Protein AF-A0A9W9Z515-F1 (afdb_monomer_lite)

pLDDT: mean 78.28, std 14.9, range [34.06, 94.44]

Foldseek 3Di:
DPPPVVVVVVVVVVVVVVVVVVVCVLLDDLVVLLVVLVVVVVVVVVVCVVDVDPDDLVNDCPRPCNVCCQVCVLVVLCVVLVVVLVVLCVPPVVPDPVVSVVSVVLVVVLVVVLVVVVVVQVVQFLVFKAWPPDRVDSGPVVSVVVVTDIDGDRDPSRSVSVSSSVSSVSVSVNVSVQVVQVVVCVVVVHDHDDDDDDDDDPDPVVVSVVD

Radius of gyration: 23.69 Å; chains: 1; bounding box: 42×63×68 Å

Sequence (211 aa):
MASDQDVVKKSKTSLRLHLEAIYDWVLMPPLYKAAVYWLVVLAGSFIHDFVPLPQSYLSNKRNVFNVYFVKIGWGWTLGLLIPFISLTSSVYTSLNPTAILRHFSRLAAATFGWYFWVNLFNYIEELTGKCEGEETLTSKKSCHLQGYHWDGFDISGHIFLLTYSALVISEEIGQRIFLTAFCRNWEEGKPLPPGEEFIGMEEETFLITKR

Organism: NCBI:txid174260

Secondary structure (DSSP, 8-state):
---HHHHHHHHHHHHHHHHHHHHHHHHS-HHHHHHHHHHHHHHHHHHHHHSPPP--GGG-TT-HIIIIIITTHHHHHHHHHHHHHHHHHHHHSTT-HHHHHHHHHHHHHHHHHHHHHHHHHHHHHHHH-EEET-TT--SHHHHHHTT-EEE-----HHHHHHHHHHHHHHHHHHHHHHHHHHHHHHHTTPPPPS----SS--THHHHHTT-

InterPro domains:
  IPR019388 Fat storage-inducing transmembrane protein [PF10261] (55-177)
  IPR019388 Fat storage-inducing transmembrane protein [PTHR23129] (26-173)

Structure (mmCIF, N/CA/C/O backbone):
data_AF-A0A9W9Z515-F1
#
_entry.id   AF-A0A9W9Z515-F1
#
loop_
_atom_site.group_PDB
_atom_site.id
_atom_site.type_symbol
_atom_site.label_atom_id
_atom_site.label_alt_id
_atom_site.label_comp_id
_atom_site.label_asym_id
_atom_site.label_entity_id
_atom_site.label_seq_id
_atom_site.pdbx_PDB_ins_code
_atom_site.Cartn_x
_atom_site.Cartn_y
_atom_site.Cartn_z
_atom_site.occupancy
_atom_site.B_iso_or_equiv
_atom_site.auth_seq_id
_atom_site.auth_comp_id
_atom_site.auth_asym_id
_atom_site.auth_atom_id
_atom_site.pdbx_PDB_model_num
ATOM 1 N N . MET A 1 1 ? 8.665 -47.681 -18.694 1.00 53.69 1 MET A N 1
ATOM 2 C CA . MET A 1 1 ? 9.609 -46.656 -18.205 1.00 53.69 1 MET A CA 1
ATOM 3 C C . MET A 1 1 ? 9.415 -45.431 -19.079 1.00 53.69 1 MET A C 1
ATOM 5 O O . MET A 1 1 ? 9.743 -45.508 -20.254 1.00 53.69 1 MET A O 1
ATOM 9 N N . ALA A 1 2 ? 8.771 -44.375 -18.572 1.00 57.69 2 ALA A N 1
ATOM 10 C CA . ALA A 1 2 ? 8.726 -43.105 -19.297 1.00 57.69 2 ALA A CA 1
ATOM 11 C C . ALA A 1 2 ? 10.173 -42.621 -19.452 1.00 57.69 2 ALA A C 1
ATOM 13 O O . ALA A 1 2 ? 10.918 -42.635 -18.471 1.00 57.69 2 ALA A O 1
ATOM 14 N N . SER A 1 3 ? 10.585 -42.314 -20.681 1.00 62.72 3 SER A N 1
ATOM 15 C CA . SER A 1 3 ? 11.961 -41.919 -20.969 1.00 62.72 3 SER A CA 1
ATOM 16 C C . SER A 1 3 ? 12.267 -40.627 -20.215 1.00 62.72 3 SER A C 1
ATOM 18 O O . SER A 1 3 ? 11.463 -39.699 -20.222 1.00 62.72 3 SER A O 1
ATOM 20 N N . ASP A 1 4 ? 13.424 -40.561 -19.562 1.00 74.88 4 ASP A N 1
ATOM 21 C CA . ASP A 1 4 ? 13.891 -39.414 -18.768 1.00 74.88 4 ASP A CA 1
ATOM 22 C C . ASP A 1 4 ? 13.798 -38.077 -19.549 1.00 74.88 4 ASP A C 1
ATOM 24 O O . ASP A 1 4 ? 13.495 -37.013 -19.008 1.00 74.88 4 ASP A O 1
ATOM 28 N N . GLN A 1 5 ? 13.913 -38.152 -20.880 1.00 76.25 5 GLN A N 1
ATOM 29 C CA . GLN A 1 5 ? 13.741 -37.031 -21.809 1.00 76.25 5 GLN A CA 1
ATOM 30 C C . GLN A 1 5 ? 12.308 -36.461 -21.844 1.00 76.25 5 GLN A C 1
ATOM 32 O O . GLN A 1 5 ? 12.129 -35.245 -21.966 1.00 76.25 5 GLN A O 1
ATOM 37 N N . ASP A 1 6 ? 11.280 -37.301 -21.693 1.00 75.75 6 ASP A N 1
ATOM 38 C CA . ASP A 1 6 ? 9.872 -36.880 -21.704 1.00 75.75 6 ASP A CA 1
ATOM 39 C C . ASP A 1 6 ? 9.504 -36.125 -20.420 1.00 75.75 6 ASP A C 1
ATOM 41 O O . ASP A 1 6 ? 8.746 -35.150 -20.454 1.00 75.75 6 ASP A O 1
ATOM 45 N N . VAL A 1 7 ? 10.100 -36.518 -19.288 1.00 79.19 7 VAL A N 1
ATOM 46 C CA . VAL A 1 7 ? 9.932 -35.843 -17.992 1.00 79.19 7 VAL A CA 1
ATOM 47 C C . VAL A 1 7 ? 10.567 -34.449 -18.025 1.00 79.19 7 VAL A C 1
ATOM 49 O O . VAL A 1 7 ? 9.924 -33.468 -17.638 1.00 79.19 7 VAL A O 1
ATOM 52 N N . VAL A 1 8 ? 11.785 -34.326 -18.564 1.00 80.75 8 VAL A N 1
ATOM 53 C CA . VAL A 1 8 ? 12.486 -33.036 -18.704 1.00 80.75 8 VAL A CA 1
ATOM 54 C C . VAL A 1 8 ? 11.747 -32.093 -19.655 1.00 80.75 8 VAL A C 1
ATOM 56 O O . VAL A 1 8 ? 11.616 -30.900 -19.364 1.00 80.75 8 VAL A O 1
ATOM 59 N N . LYS A 1 9 ? 11.219 -32.603 -20.776 1.00 83.69 9 LYS A N 1
ATOM 60 C CA . LYS A 1 9 ? 10.459 -31.790 -21.736 1.00 83.69 9 LYS A CA 1
ATOM 61 C C . LYS A 1 9 ? 9.150 -31.287 -21.127 1.00 83.69 9 LYS A C 1
ATOM 63 O O . LYS A 1 9 ? 8.871 -30.094 -21.212 1.00 83.69 9 LYS A O 1
ATOM 68 N N . LYS A 1 10 ? 8.404 -32.154 -20.433 1.00 84.25 10 LYS A N 1
ATOM 69 C CA . LYS A 1 10 ? 7.171 -31.780 -19.721 1.00 84.25 10 LYS A CA 1
ATOM 70 C C . LYS A 1 10 ? 7.433 -30.752 -18.617 1.00 84.25 10 LYS A C 1
ATOM 72 O O . LYS A 1 10 ? 6.670 -29.798 -18.490 1.00 84.25 10 LYS A O 1
ATOM 77 N N . SER A 1 11 ? 8.527 -30.906 -17.868 1.00 85.81 11 SER A N 1
ATOM 78 C CA . SER A 1 11 ? 8.957 -29.942 -16.848 1.00 85.81 11 SER A CA 1
ATOM 79 C C . SER A 1 11 ? 9.306 -28.580 -17.457 1.00 85.81 11 SER A C 1
ATOM 81 O O . SER A 1 11 ? 8.793 -27.562 -17.002 1.00 85.81 11 SER A O 1
ATOM 83 N N . LYS A 1 12 ? 10.080 -28.545 -18.552 1.00 83.50 12 LYS A N 1
ATOM 84 C CA . LYS A 1 12 ? 10.398 -27.297 -19.271 1.00 83.50 12 LYS A CA 1
ATOM 85 C C . LYS A 1 12 ? 9.156 -26.600 -19.821 1.00 83.50 12 LYS A C 1
ATOM 87 O O . LYS A 1 12 ? 9.053 -25.384 -19.696 1.00 83.50 12 LYS A O 1
ATOM 92 N N . THR A 1 13 ? 8.229 -27.343 -20.425 1.00 88.00 13 THR A N 1
ATOM 93 C CA . THR A 1 13 ? 6.981 -26.771 -20.949 1.00 88.00 13 THR A CA 1
ATOM 94 C C . THR A 1 13 ? 6.098 -26.248 -19.818 1.00 88.00 13 THR A C 1
ATOM 96 O O . THR A 1 13 ? 5.613 -25.127 -19.908 1.00 88.00 13 THR A O 1
ATOM 99 N N . SER A 1 14 ? 5.958 -27.005 -18.725 1.00 86.75 14 SER A N 1
ATOM 100 C CA . SER A 1 14 ? 5.245 -26.554 -17.525 1.00 86.75 14 SER A CA 1
ATOM 101 C C . SER A 1 14 ? 5.868 -25.279 -16.954 1.00 86.75 14 SER A C 1
ATOM 103 O O . SER A 1 14 ? 5.167 -24.299 -16.732 1.00 86.75 14 SER A O 1
ATOM 105 N N . LEU A 1 15 ? 7.192 -25.242 -16.783 1.00 87.19 15 LEU A N 1
ATOM 106 C CA . LEU A 1 15 ? 7.900 -24.079 -16.249 1.00 87.19 15 LEU A CA 1
ATOM 107 C C . LEU A 1 15 ? 7.706 -22.833 -17.125 1.00 87.19 15 LEU A C 1
ATOM 109 O O . LEU A 1 15 ? 7.480 -21.753 -16.589 1.00 87.19 15 LEU A O 1
ATOM 113 N N . ARG A 1 16 ? 7.756 -22.980 -18.457 1.00 85.56 16 ARG A N 1
ATOM 114 C CA . ARG A 1 16 ? 7.496 -21.871 -19.390 1.00 85.56 16 ARG A CA 1
ATOM 115 C C . ARG A 1 16 ? 6.080 -21.326 -19.258 1.00 85.56 16 ARG A C 1
ATOM 117 O O . ARG A 1 16 ? 5.934 -20.119 -19.162 1.00 85.56 16 ARG A O 1
ATOM 124 N N . LEU A 1 17 ? 5.077 -22.198 -19.172 1.00 86.69 17 LEU A N 1
ATOM 125 C CA . LEU A 1 17 ? 3.683 -21.780 -18.992 1.00 86.69 17 LEU A CA 1
ATOM 126 C C . LEU A 1 17 ? 3.483 -20.998 -17.687 1.00 86.69 17 LEU A C 1
ATOM 128 O O . LEU A 1 17 ? 2.812 -19.972 -17.681 1.00 86.69 17 LEU A O 1
ATOM 132 N N . HIS A 1 18 ? 4.098 -21.445 -16.588 1.00 85.75 18 HIS A N 1
ATOM 133 C CA . HIS A 1 18 ? 4.031 -20.711 -15.320 1.00 85.75 18 HIS A CA 1
ATOM 134 C C . HIS A 1 18 ? 4.760 -19.365 -15.404 1.00 85.75 18 HIS A C 1
ATOM 136 O O . HIS A 1 18 ? 4.267 -18.375 -14.875 1.00 85.75 18 HIS A O 1
ATOM 142 N N . LEU A 1 19 ? 5.913 -19.311 -16.075 1.00 84.38 19 LEU A N 1
ATOM 143 C CA . LEU A 1 19 ? 6.653 -18.068 -16.298 1.00 84.38 19 LEU A CA 1
ATOM 144 C C . LEU A 1 19 ? 5.866 -17.065 -17.144 1.00 84.38 19 LEU A C 1
ATOM 146 O O . LEU A 1 19 ? 5.845 -15.892 -16.791 1.00 84.38 19 LEU A O 1
ATOM 150 N N . GLU A 1 20 ? 5.214 -17.517 -18.214 1.00 84.62 20 GLU A N 1
ATOM 151 C CA . GLU A 1 20 ? 4.356 -16.676 -19.058 1.00 84.62 20 GLU A CA 1
ATOM 152 C C . GLU A 1 20 ? 3.167 -16.143 -18.257 1.00 84.62 20 GLU A C 1
ATOM 154 O O . GLU A 1 20 ? 2.953 -14.938 -18.220 1.00 84.62 20 GLU A O 1
ATOM 159 N N . ALA A 1 21 ? 2.488 -16.998 -17.487 1.00 84.44 21 ALA A N 1
ATOM 160 C CA . ALA A 1 21 ? 1.396 -16.563 -16.617 1.00 84.44 21 ALA A CA 1
ATOM 161 C C . ALA A 1 21 ? 1.847 -15.540 -15.557 1.00 84.44 21 ALA A C 1
ATOM 163 O O . ALA A 1 21 ? 1.139 -14.573 -15.280 1.00 84.44 21 ALA A O 1
ATOM 164 N N . ILE A 1 22 ? 3.032 -15.731 -14.963 1.00 82.00 22 ILE A N 1
ATOM 165 C CA . ILE A 1 22 ? 3.614 -14.771 -14.015 1.00 82.00 22 ILE A CA 1
ATOM 166 C C . ILE A 1 22 ? 3.952 -13.463 -14.725 1.00 82.00 22 ILE A C 1
ATOM 168 O O . ILE A 1 22 ? 3.695 -12.396 -14.176 1.00 82.00 22 ILE A O 1
ATOM 172 N N . TYR A 1 23 ? 4.527 -13.529 -15.922 1.00 79.81 23 TYR A N 1
ATOM 173 C CA . TYR A 1 23 ? 4.889 -12.351 -16.698 1.00 79.81 23 TYR A CA 1
ATOM 174 C C . TYR A 1 23 ? 3.651 -11.530 -17.073 1.00 79.81 23 TYR A C 1
ATOM 176 O O . TYR A 1 23 ? 3.615 -10.329 -16.805 1.00 79.81 23 TYR A O 1
ATOM 184 N N . ASP A 1 24 ? 2.613 -12.190 -17.584 1.00 82.38 24 ASP A N 1
ATOM 185 C CA . ASP A 1 24 ? 1.338 -11.568 -17.939 1.00 82.38 24 ASP A CA 1
ATOM 186 C C . ASP A 1 24 ? 0.664 -10.952 -16.709 1.00 82.38 24 ASP A C 1
ATOM 188 O O . ASP A 1 24 ? 0.194 -9.814 -16.750 1.00 82.38 24 ASP A O 1
ATOM 192 N N . TRP A 1 25 ? 0.686 -11.658 -15.573 1.00 82.81 25 TRP A N 1
ATOM 193 C CA . TRP A 1 25 ? 0.200 -11.122 -14.304 1.00 82.81 25 TRP A CA 1
ATOM 194 C C . TRP A 1 25 ? 1.001 -9.899 -13.853 1.00 82.81 25 TRP A C 1
ATOM 196 O O . TRP A 1 25 ? 0.429 -8.904 -13.413 1.00 82.81 25 TRP A O 1
ATOM 206 N N . VAL A 1 26 ? 2.331 -9.935 -13.946 1.00 79.62 26 VAL A N 1
ATOM 207 C CA . VAL A 1 26 ? 3.193 -8.814 -13.554 1.00 79.62 26 VAL A CA 1
ATOM 208 C C . VAL A 1 26 ? 2.924 -7.592 -14.429 1.00 79.62 26 VAL A C 1
ATOM 210 O O . VAL A 1 26 ? 2.821 -6.495 -13.876 1.00 79.62 26 VAL A O 1
ATOM 213 N N . LEU A 1 27 ? 2.740 -7.774 -15.738 1.00 76.19 27 LEU A N 1
ATOM 214 C CA . LEU A 1 27 ? 2.498 -6.695 -16.700 1.00 76.19 27 LEU A CA 1
ATOM 215 C C . LEU A 1 27 ? 1.076 -6.112 -16.632 1.00 76.19 27 LEU A C 1
ATOM 217 O O . LEU A 1 27 ? 0.830 -5.014 -17.121 1.00 76.19 27 LEU A O 1
ATOM 221 N N . MET A 1 28 ? 0.143 -6.827 -16.010 1.00 81.38 28 MET A N 1
ATOM 222 C CA . MET A 1 28 ? -1.254 -6.423 -15.922 1.00 81.38 28 MET A CA 1
ATOM 223 C C . MET A 1 28 ? -1.441 -5.054 -15.230 1.00 81.38 28 MET A C 1
ATOM 225 O O . MET A 1 28 ? -0.766 -4.782 -14.225 1.00 81.38 28 MET A O 1
ATOM 229 N N . PRO A 1 29 ? -2.394 -4.216 -15.693 1.00 80.12 29 PRO A N 1
ATOM 230 C CA . PRO A 1 29 ? -2.640 -2.901 -15.111 1.00 80.12 29 PRO A CA 1
ATOM 231 C C . PRO A 1 29 ? -2.938 -2.965 -13.601 1.00 80.12 29 PRO A C 1
ATOM 233 O O . PRO A 1 29 ? -3.701 -3.837 -13.160 1.00 80.12 29 PRO A O 1
ATOM 236 N N . PRO A 1 30 ? -2.411 -2.024 -12.789 1.00 84.00 30 PRO A N 1
ATOM 237 C CA . PRO A 1 30 ? -2.632 -2.006 -11.341 1.00 84.00 30 PRO A CA 1
ATOM 238 C C . PRO A 1 30 ? -4.111 -1.988 -10.935 1.00 84.00 30 PRO A C 1
ATOM 240 O O . PRO A 1 30 ? -4.470 -2.577 -9.917 1.00 84.00 30 PRO A O 1
ATOM 243 N N . LEU A 1 31 ? -4.980 -1.372 -11.745 1.00 85.75 31 LEU A N 1
ATOM 244 C CA . LEU A 1 31 ? -6.420 -1.306 -11.483 1.00 85.75 31 LEU A CA 1
ATOM 245 C C . LEU A 1 31 ? -7.077 -2.692 -11.479 1.00 85.75 31 LEU A C 1
ATOM 247 O O . LEU A 1 31 ? -7.873 -2.997 -10.593 1.00 85.75 31 LEU A O 1
ATOM 251 N N . TYR A 1 32 ? -6.718 -3.556 -12.432 1.00 88.56 32 TYR A N 1
ATOM 252 C CA . TYR A 1 32 ? -7.259 -4.913 -12.478 1.00 88.56 32 TYR A CA 1
ATOM 253 C C . TYR A 1 32 ? -6.760 -5.738 -11.289 1.00 88.56 32 TYR A C 1
ATOM 255 O O . TYR A 1 32 ? -7.541 -6.439 -10.648 1.00 88.56 32 TYR A O 1
ATOM 263 N N . LYS A 1 33 ? -5.479 -5.597 -10.922 1.00 88.94 33 LYS A N 1
ATOM 264 C CA . LYS A 1 33 ? -4.931 -6.238 -9.715 1.00 88.94 33 LYS A CA 1
ATOM 265 C C . LYS A 1 33 ? -5.668 -5.784 -8.461 1.00 88.94 33 LYS A C 1
ATOM 267 O O . LYS A 1 33 ? -6.014 -6.618 -7.632 1.00 88.94 33 LYS A O 1
ATOM 272 N N . ALA A 1 34 ? -5.953 -4.487 -8.343 1.00 90.12 34 ALA A N 1
ATOM 273 C CA . ALA A 1 34 ? -6.722 -3.945 -7.231 1.00 90.12 34 ALA A CA 1
ATOM 274 C C . ALA A 1 34 ? -8.133 -4.549 -7.172 1.00 90.12 34 ALA A C 1
ATOM 276 O O . ALA A 1 34 ? -8.571 -4.942 -6.093 1.00 90.12 34 ALA A O 1
ATOM 277 N N . ALA A 1 35 ? -8.809 -4.701 -8.316 1.00 91.44 35 ALA A N 1
ATOM 278 C CA . ALA A 1 35 ? -10.114 -5.357 -8.386 1.00 91.44 35 ALA A CA 1
ATOM 279 C C . ALA A 1 35 ? -10.047 -6.832 -7.954 1.00 91.44 35 ALA A C 1
ATOM 281 O O . ALA A 1 35 ? -10.870 -7.275 -7.155 1.00 91.44 35 ALA A O 1
ATOM 282 N N . 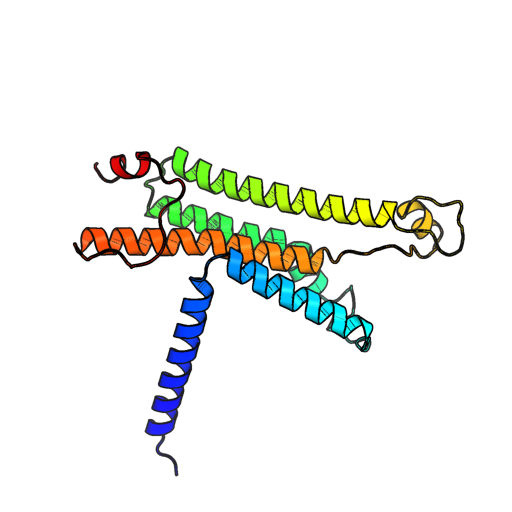VAL A 1 36 ? -9.039 -7.581 -8.415 1.00 92.38 36 VAL A N 1
ATOM 283 C CA . VAL A 1 36 ? -8.830 -8.975 -7.994 1.00 92.38 36 VAL A CA 1
ATOM 284 C C . VAL A 1 36 ? -8.561 -9.059 -6.493 1.00 92.38 36 VAL A C 1
ATOM 286 O O . VAL A 1 36 ? -9.196 -9.857 -5.808 1.00 92.38 36 VAL A O 1
ATOM 289 N N . TYR A 1 37 ? -7.669 -8.224 -5.955 1.00 92.38 37 TYR A N 1
ATOM 290 C CA . TYR A 1 37 ? -7.388 -8.198 -4.520 1.00 92.38 37 TYR A CA 1
ATOM 291 C C . TYR A 1 37 ? -8.629 -7.846 -3.704 1.00 92.38 37 TYR A C 1
ATOM 293 O O . TYR A 1 37 ? -8.896 -8.497 -2.699 1.00 92.38 37 TYR A O 1
ATOM 301 N N . TRP A 1 38 ? -9.422 -6.876 -4.154 1.00 92.56 38 TRP A N 1
ATOM 302 C CA . TRP A 1 38 ? -10.669 -6.505 -3.495 1.00 92.56 38 TRP A CA 1
ATOM 303 C C . TRP A 1 38 ? -11.674 -7.661 -3.466 1.00 92.56 38 TRP A C 1
ATOM 305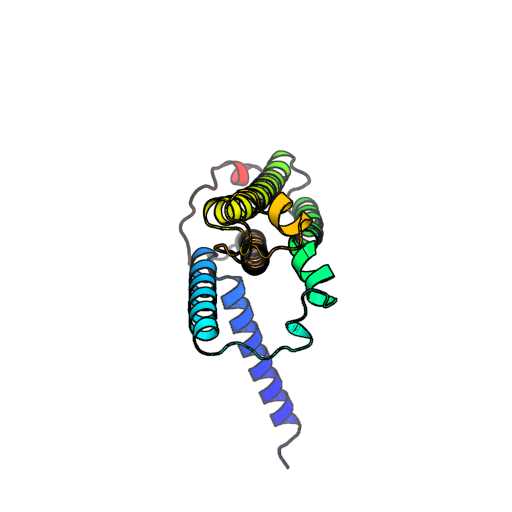 O O . TRP A 1 38 ? -12.232 -7.953 -2.410 1.00 92.56 38 TRP A O 1
ATOM 315 N N . LEU A 1 39 ? -11.847 -8.376 -4.582 1.00 93.56 39 LEU A N 1
ATOM 316 C CA . LEU A 1 39 ? -12.703 -9.564 -4.644 1.00 93.56 39 LEU A CA 1
ATOM 317 C C . LEU A 1 39 ? -12.211 -10.678 -3.715 1.00 93.56 39 LEU A C 1
ATOM 319 O O . LEU A 1 39 ? -13.017 -11.299 -3.027 1.00 93.56 39 LEU A O 1
ATOM 323 N N . VAL A 1 40 ? -10.898 -10.917 -3.667 1.00 92.62 40 VAL A N 1
ATOM 324 C CA . VAL A 1 40 ? -10.294 -11.917 -2.774 1.00 92.62 40 VAL A CA 1
ATOM 325 C C . VAL A 1 40 ? -10.516 -11.546 -1.311 1.00 92.62 40 VAL A C 1
ATOM 327 O O . VAL A 1 40 ? -10.888 -12.409 -0.519 1.00 92.62 40 VAL A O 1
ATOM 330 N N . VAL A 1 41 ? -10.321 -10.276 -0.950 1.00 90.94 41 VAL A N 1
ATOM 331 C CA . VAL A 1 41 ? -10.553 -9.793 0.416 1.00 90.94 41 VAL A CA 1
ATOM 332 C C . VAL A 1 41 ? -12.027 -9.917 0.783 1.00 90.94 41 VAL A C 1
ATOM 334 O O . VAL A 1 41 ? -12.326 -10.464 1.836 1.00 90.94 41 VAL A O 1
ATOM 337 N N . LEU A 1 42 ? -12.947 -9.506 -0.093 1.00 91.31 42 LEU A N 1
ATOM 338 C CA . LEU A 1 42 ? -14.382 -9.654 0.149 1.00 91.31 42 LEU A CA 1
ATOM 339 C C . LEU A 1 42 ? -14.805 -11.110 0.322 1.00 91.31 42 LEU A C 1
ATOM 341 O O . LEU A 1 42 ? -15.512 -11.433 1.273 1.00 91.31 42 LEU A O 1
ATOM 345 N N . ALA A 1 43 ? -14.373 -11.989 -0.582 1.00 91.88 43 ALA A N 1
ATOM 346 C CA . ALA A 1 43 ? -14.679 -13.410 -0.493 1.00 91.88 43 ALA A CA 1
ATOM 347 C C . ALA A 1 43 ? -14.092 -14.017 0.788 1.00 91.88 43 ALA A C 1
ATOM 349 O O . ALA A 1 43 ? -14.773 -14.772 1.476 1.00 91.88 43 ALA A O 1
ATOM 350 N N . GLY A 1 44 ? -12.855 -13.655 1.139 1.00 88.38 44 GLY A N 1
ATOM 351 C CA . GLY A 1 44 ? -12.198 -14.092 2.368 1.00 88.38 44 GLY A CA 1
ATOM 352 C C . GLY A 1 44 ? -12.925 -13.625 3.628 1.00 88.38 44 GLY A C 1
ATOM 353 O O . GLY A 1 44 ? -13.146 -14.434 4.527 1.00 88.38 44 GLY A O 1
ATOM 354 N N . SER A 1 45 ? -13.344 -12.358 3.676 1.00 88.00 45 SER A N 1
ATOM 355 C CA . SER A 1 45 ? -14.149 -11.804 4.770 1.00 88.00 45 SER A CA 1
ATOM 356 C C . SER A 1 45 ? -15.487 -12.524 4.898 1.00 88.00 45 SER A C 1
ATOM 358 O O . SER A 1 45 ? -15.830 -12.969 5.985 1.00 88.00 45 SER A O 1
ATOM 360 N N . PHE A 1 46 ? -16.192 -12.734 3.783 1.00 89.62 46 PHE A N 1
ATOM 361 C CA . PHE A 1 46 ? -17.457 -13.463 3.784 1.00 89.62 46 PHE A CA 1
ATOM 362 C C . PHE A 1 46 ? -17.279 -14.893 4.304 1.00 89.62 46 PHE A C 1
ATOM 364 O O . PHE A 1 46 ? -18.021 -15.326 5.173 1.00 89.62 46 PHE A O 1
ATOM 371 N N . ILE A 1 47 ? -16.265 -15.624 3.829 1.00 88.62 47 ILE A N 1
ATOM 372 C CA . ILE A 1 47 ? -15.987 -16.995 4.285 1.00 88.62 47 ILE A CA 1
ATOM 373 C C . ILE A 1 47 ? -15.648 -17.034 5.781 1.00 88.62 47 ILE A C 1
ATOM 375 O O . ILE A 1 47 ? -16.100 -17.946 6.475 1.00 88.62 47 ILE A O 1
ATOM 379 N N . HIS A 1 48 ? -14.876 -16.064 6.279 1.00 83.56 48 HIS A N 1
ATOM 380 C CA . HIS A 1 48 ? -14.501 -15.981 7.691 1.00 83.56 48 HIS A CA 1
ATOM 381 C C . HIS A 1 48 ? -15.723 -15.845 8.613 1.00 83.56 48 HIS A C 1
ATOM 383 O O . HIS A 1 48 ? -15.725 -16.428 9.697 1.00 83.56 48 HIS A O 1
ATOM 389 N N . ASP A 1 49 ? -16.778 -15.160 8.166 1.00 84.81 49 ASP A N 1
ATOM 390 C CA . ASP A 1 49 ? -18.021 -15.022 8.933 1.00 84.81 49 ASP A CA 1
ATOM 391 C C . ASP A 1 49 ? -18.798 -16.349 9.056 1.00 84.81 49 ASP A C 1
ATOM 393 O O . ASP A 1 49 ? -19.469 -16.577 10.062 1.00 84.81 49 ASP A O 1
ATOM 397 N N . PHE A 1 50 ? -18.685 -17.261 8.079 1.00 85.88 50 PHE A N 1
ATOM 398 C CA . PHE A 1 50 ? -19.341 -18.581 8.133 1.00 85.88 50 PHE A CA 1
ATOM 399 C C . PHE A 1 50 ? -18.482 -19.675 8.770 1.00 85.88 50 PHE A C 1
ATOM 401 O O . PHE A 1 50 ? -19.020 -20.640 9.317 1.00 85.88 50 PHE A O 1
ATOM 408 N N . VAL A 1 51 ? -17.156 -19.570 8.667 1.00 83.69 51 VAL A N 1
ATOM 409 C CA . VAL A 1 51 ? -16.217 -20.589 9.145 1.00 83.69 51 VAL A CA 1
ATOM 410 C C . VAL A 1 51 ? -15.112 -19.911 9.956 1.00 83.69 51 VAL A C 1
ATOM 412 O O . VAL A 1 51 ? -14.061 -19.575 9.399 1.00 83.69 51 VAL A O 1
ATOM 415 N N . PRO A 1 52 ? -15.306 -19.728 11.278 1.00 75.31 52 PRO A N 1
ATOM 416 C CA . PRO A 1 52 ? -14.252 -19.200 12.129 1.00 75.31 52 PRO A CA 1
ATOM 417 C C . PRO A 1 52 ? -13.070 -20.177 12.123 1.00 75.31 52 PRO A C 1
ATOM 419 O O . PRO A 1 52 ? -13.201 -21.357 12.461 1.00 75.31 52 PRO A O 1
ATOM 422 N N . LEU A 1 53 ? -11.906 -19.692 11.691 1.00 69.94 53 LEU A N 1
ATOM 423 C CA . LEU A 1 53 ? -10.701 -20.510 11.576 1.00 69.94 53 LEU A CA 1
ATOM 424 C C . LEU A 1 53 ? -10.257 -21.005 12.965 1.00 69.94 53 LEU A C 1
ATOM 426 O O . LEU A 1 53 ? -10.216 -20.219 13.916 1.00 69.94 53 LEU A O 1
ATOM 430 N N . PRO A 1 54 ? -9.878 -22.289 13.108 1.00 70.94 54 PRO A N 1
ATOM 431 C CA . PRO A 1 54 ? -9.378 -22.807 14.373 1.00 70.94 54 PRO A CA 1
ATOM 432 C C . PRO A 1 54 ? -8.074 -22.101 14.768 1.00 70.94 54 PRO A C 1
ATOM 434 O O . PRO A 1 54 ? -7.223 -21.797 13.926 1.00 70.94 54 PRO A O 1
ATOM 437 N N . GLN A 1 55 ? -7.903 -21.880 16.073 1.00 68.94 55 GLN A N 1
ATOM 438 C CA . GLN A 1 55 ? -6.703 -21.280 16.658 1.00 68.94 55 GLN A CA 1
ATOM 439 C C . GLN A 1 55 ? -5.469 -22.115 16.270 1.00 68.94 55 GLN A C 1
ATOM 441 O O . GLN A 1 55 ? -5.247 -23.210 16.781 1.00 68.94 55 GLN A O 1
ATOM 446 N N . SER A 1 56 ? -4.671 -21.603 15.333 1.00 75.62 56 SER A N 1
ATOM 447 C CA . SER A 1 56 ? -3.458 -22.246 14.817 1.00 75.62 56 SER A CA 1
ATOM 448 C C . SER A 1 56 ? -2.229 -21.360 15.040 1.00 75.62 56 SER A C 1
ATOM 450 O O . SER A 1 56 ? -2.348 -20.176 15.355 1.00 75.62 56 SER A O 1
ATOM 452 N N . TYR A 1 57 ? -1.023 -21.910 14.852 1.00 69.19 57 TYR A N 1
ATOM 453 C CA . TYR A 1 57 ? 0.240 -21.163 14.983 1.00 69.19 57 TYR A CA 1
ATOM 454 C C . TYR A 1 57 ? 0.261 -19.869 14.145 1.00 69.19 57 TYR A C 1
ATOM 456 O O . TYR A 1 57 ? 0.757 -18.840 14.601 1.00 69.19 57 TYR A O 1
ATOM 464 N N . LEU A 1 58 ? -0.341 -19.897 12.950 1.00 66.12 58 LEU A N 1
ATOM 465 C CA . LEU A 1 58 ? -0.459 -18.734 12.065 1.00 66.12 58 LEU A CA 1
ATOM 466 C C . LEU A 1 58 ? -1.521 -17.723 12.525 1.00 66.12 58 LEU A C 1
ATOM 468 O O . LEU A 1 58 ? -1.399 -16.544 12.209 1.00 66.12 58 LEU A O 1
ATOM 472 N N . SER A 1 59 ? -2.510 -18.156 13.310 1.00 65.19 59 SER A N 1
ATOM 473 C CA . SER A 1 59 ? -3.530 -17.292 13.922 1.00 65.19 59 SER A CA 1
ATOM 474 C C . SER A 1 59 ? -3.018 -16.552 15.164 1.00 65.19 59 SER A C 1
ATOM 476 O O . SER A 1 59 ? -3.674 -15.629 15.653 1.00 65.19 59 SER A O 1
ATOM 478 N N . ASN A 1 60 ? -1.863 -16.945 15.711 1.00 73.06 60 ASN A N 1
ATOM 479 C CA . ASN A 1 60 ? -1.308 -16.294 16.888 1.00 73.06 60 ASN A CA 1
ATOM 480 C C . ASN A 1 60 ? -0.733 -14.918 16.518 1.00 73.06 60 ASN A C 1
ATOM 482 O O . ASN A 1 60 ? 0.230 -14.809 15.756 1.00 73.06 60 ASN A O 1
ATOM 486 N N . LYS A 1 61 ? -1.263 -13.855 17.138 1.00 68.12 61 LYS A N 1
ATOM 487 C CA . LYS A 1 61 ? -0.814 -12.465 16.933 1.00 68.12 61 LYS A CA 1
ATOM 488 C C . LYS A 1 61 ? 0.687 -12.260 17.202 1.00 68.12 61 LYS A C 1
ATOM 490 O O . LYS A 1 61 ? 1.264 -11.303 16.683 1.00 68.12 61 LYS A O 1
ATOM 495 N N . ARG A 1 62 ? 1.327 -13.139 17.987 1.00 72.56 62 ARG A N 1
ATOM 496 C CA . ARG A 1 62 ? 2.767 -13.103 18.320 1.00 72.56 62 ARG A CA 1
ATOM 497 C C . ARG A 1 62 ? 3.650 -13.956 17.403 1.00 72.56 62 ARG A C 1
ATOM 499 O O . ARG A 1 62 ? 4.840 -14.087 17.673 1.00 72.56 62 ARG A O 1
ATOM 506 N N . ASN A 1 63 ? 3.095 -14.544 16.345 1.00 82.19 63 ASN A N 1
ATOM 507 C CA . ASN A 1 63 ? 3.872 -15.301 15.372 1.00 82.19 63 ASN A CA 1
ATOM 508 C C . ASN A 1 63 ? 4.966 -14.421 14.735 1.00 82.19 63 ASN A C 1
ATOM 510 O O . ASN A 1 63 ? 4.725 -13.259 14.400 1.00 82.19 63 ASN A O 1
ATOM 514 N N . VAL A 1 64 ? 6.157 -14.990 14.534 1.00 79.75 64 VAL A N 1
ATOM 515 C CA . VAL A 1 64 ? 7.339 -14.302 13.985 1.00 79.75 64 VAL A CA 1
ATOM 516 C C . VAL A 1 64 ? 7.020 -13.680 12.624 1.00 79.75 64 VAL A C 1
ATOM 518 O O . VAL A 1 64 ? 7.362 -12.525 12.383 1.00 79.75 64 VAL A O 1
ATOM 521 N N . PHE A 1 65 ? 6.279 -14.394 11.770 1.00 77.75 65 PHE A N 1
ATOM 522 C CA . PHE A 1 65 ? 5.843 -13.866 10.476 1.00 77.75 65 PHE A CA 1
ATOM 523 C C . PHE A 1 65 ? 4.948 -12.632 10.628 1.00 77.75 65 PHE A C 1
ATOM 525 O O . PHE A 1 65 ? 5.167 -11.626 9.960 1.00 77.75 65 PHE A O 1
ATOM 532 N N . ASN A 1 66 ? 3.990 -12.653 11.555 1.00 78.62 66 ASN A N 1
ATOM 533 C CA . ASN A 1 66 ? 3.113 -11.505 11.776 1.00 78.62 66 ASN A CA 1
ATOM 534 C C . ASN A 1 66 ? 3.899 -10.276 12.270 1.00 78.62 66 ASN A C 1
ATOM 536 O O . ASN A 1 66 ? 3.681 -9.156 11.814 1.00 78.62 66 ASN A O 1
ATOM 540 N N . VAL A 1 67 ? 4.854 -10.483 13.179 1.00 79.88 67 VAL A N 1
ATOM 541 C CA . VAL A 1 67 ? 5.629 -9.387 13.772 1.00 79.88 67 VAL A CA 1
ATOM 542 C C . VAL A 1 67 ? 6.660 -8.810 12.800 1.00 79.88 67 VAL A C 1
ATOM 544 O O . VAL A 1 67 ? 6.744 -7.594 12.683 1.00 79.88 67 VAL A O 1
ATOM 547 N N . TYR A 1 68 ? 7.437 -9.636 12.099 1.00 80.25 68 TYR A N 1
ATOM 548 C CA . TYR A 1 68 ? 8.543 -9.140 11.269 1.00 80.25 68 TYR A CA 1
ATOM 549 C C . TYR A 1 68 ? 8.163 -8.892 9.817 1.00 80.25 68 TYR A C 1
ATOM 551 O O . TYR A 1 68 ? 8.684 -7.962 9.205 1.00 80.25 68 TYR A O 1
ATOM 559 N N . PHE A 1 69 ? 7.280 -9.712 9.251 1.00 77.62 69 PHE A N 1
ATOM 560 C CA . PHE A 1 69 ? 6.904 -9.573 7.850 1.00 77.62 69 PHE A CA 1
ATOM 561 C C . PHE A 1 69 ? 5.747 -8.595 7.697 1.00 77.62 69 PHE A C 1
ATOM 563 O O . PHE A 1 69 ? 5.822 -7.663 6.906 1.00 77.62 69 PHE A O 1
ATOM 570 N N . VAL A 1 70 ? 4.695 -8.769 8.497 1.00 76.44 70 VAL A N 1
ATOM 571 C CA . VAL A 1 70 ? 3.467 -7.998 8.308 1.00 76.44 70 VAL A CA 1
ATOM 572 C C . VAL A 1 70 ? 3.569 -6.619 8.964 1.00 76.44 70 VAL A C 1
ATOM 574 O O . VAL A 1 70 ? 3.370 -5.620 8.279 1.00 76.44 70 VAL A O 1
ATOM 577 N N . LYS A 1 71 ? 3.966 -6.509 10.243 1.00 79.38 71 LYS A N 1
ATOM 578 C CA . LYS A 1 71 ? 4.071 -5.182 10.898 1.00 79.38 71 LYS A CA 1
ATOM 579 C C . LYS A 1 71 ? 5.160 -4.283 10.310 1.00 79.38 71 LYS A C 1
ATOM 581 O O . LYS A 1 71 ? 4.990 -3.070 10.291 1.00 79.38 71 LYS A O 1
ATOM 586 N N . ILE A 1 72 ? 6.264 -4.860 9.832 1.00 82.62 72 ILE A N 1
ATOM 587 C CA . ILE A 1 72 ? 7.373 -4.119 9.199 1.00 82.62 72 ILE A CA 1
ATOM 588 C C . ILE A 1 72 ? 7.250 -4.169 7.663 1.00 82.62 72 ILE A C 1
ATOM 590 O O . ILE A 1 72 ? 8.161 -3.767 6.946 1.00 82.62 72 ILE A O 1
ATOM 594 N N . GLY A 1 73 ? 6.113 -4.627 7.124 1.00 84.50 73 GLY A N 1
ATOM 595 C CA . GLY A 1 73 ? 5.916 -4.826 5.684 1.00 84.50 73 GLY A CA 1
ATOM 596 C C . GLY A 1 73 ? 6.202 -3.574 4.855 1.00 84.50 73 GLY A C 1
ATOM 597 O O . GLY A 1 73 ? 6.857 -3.648 3.813 1.00 84.50 73 GLY A O 1
ATOM 598 N N . TRP A 1 74 ? 5.814 -2.399 5.360 1.00 87.94 74 TRP A N 1
ATOM 599 C CA . TRP A 1 74 ? 6.130 -1.130 4.703 1.00 87.94 74 TRP A CA 1
ATOM 600 C C . TRP A 1 74 ? 7.636 -0.841 4.670 1.00 87.94 74 TRP A C 1
ATOM 602 O O . TRP A 1 74 ? 8.168 -0.425 3.645 1.00 87.94 74 TRP A O 1
ATOM 612 N N . GLY A 1 75 ? 8.348 -1.137 5.762 1.00 88.06 75 GLY A N 1
ATOM 613 C CA . GLY A 1 75 ? 9.803 -0.999 5.835 1.00 88.06 75 GLY A CA 1
ATOM 614 C C . GLY A 1 75 ? 10.518 -1.881 4.812 1.00 88.06 75 GLY A C 1
ATOM 615 O O . GLY A 1 75 ? 11.423 -1.407 4.130 1.00 88.06 75 GLY A O 1
ATOM 616 N N . TRP A 1 76 ? 10.065 -3.124 4.628 1.00 86.88 76 TRP A N 1
ATOM 617 C CA . TRP A 1 76 ? 10.572 -4.007 3.570 1.00 86.88 76 TRP A CA 1
ATOM 618 C C . TRP A 1 76 ? 10.268 -3.473 2.169 1.00 86.88 76 TRP A C 1
ATOM 620 O O . TRP A 1 76 ? 11.131 -3.505 1.296 1.00 86.88 76 TRP A O 1
ATOM 630 N N . THR A 1 77 ? 9.064 -2.935 1.970 1.00 88.69 77 THR A N 1
ATOM 631 C CA . THR A 1 77 ? 8.638 -2.348 0.691 1.00 88.69 77 THR A CA 1
ATOM 632 C C . THR A 1 77 ? 9.547 -1.182 0.301 1.00 88.69 77 THR A C 1
ATOM 634 O O . THR A 1 77 ? 10.105 -1.169 -0.796 1.00 88.69 77 THR A O 1
ATOM 637 N N . LEU A 1 78 ? 9.777 -0.243 1.224 1.00 88.50 78 LEU A N 1
ATOM 638 C CA . LEU A 1 78 ? 10.704 0.871 1.023 1.00 88.50 78 LEU A CA 1
ATOM 639 C C . LEU A 1 78 ? 12.147 0.385 0.841 1.00 88.50 78 LEU A C 1
ATOM 641 O O . LEU A 1 78 ? 12.837 0.839 -0.070 1.00 88.50 78 LEU A O 1
ATOM 645 N N . GLY A 1 79 ? 12.591 -0.562 1.671 1.00 88.81 79 GLY A N 1
ATOM 646 C CA . GLY A 1 79 ? 13.941 -1.120 1.631 1.00 88.81 79 GLY A CA 1
ATOM 647 C C . GLY A 1 79 ? 14.289 -1.805 0.310 1.00 88.81 79 GLY A C 1
ATOM 648 O O . GLY A 1 79 ? 15.457 -1.823 -0.060 1.00 88.81 79 GLY A O 1
ATOM 649 N N . LEU A 1 80 ? 13.299 -2.320 -0.425 1.00 88.31 80 LEU A N 1
ATOM 650 C CA . LEU A 1 80 ? 13.485 -2.895 -1.760 1.00 88.31 80 LEU A CA 1
ATOM 651 C C . LEU A 1 80 ? 13.294 -1.866 -2.881 1.00 88.31 80 LEU A C 1
ATOM 653 O O . LEU A 1 80 ? 14.066 -1.854 -3.841 1.00 88.31 80 LEU A O 1
ATOM 657 N N . LEU A 1 81 ? 12.302 -0.978 -2.768 1.00 86.06 81 LEU A N 1
ATOM 658 C CA . LEU A 1 81 ? 12.017 0.014 -3.809 1.00 86.06 81 LEU A CA 1
ATOM 659 C C . LEU A 1 81 ? 13.089 1.101 -3.898 1.00 86.06 81 LEU A C 1
ATOM 661 O O . LEU A 1 81 ? 13.493 1.455 -5.000 1.00 86.06 81 LEU A O 1
ATOM 665 N N . ILE A 1 82 ? 13.600 1.606 -2.775 1.00 86.44 82 ILE A N 1
ATOM 666 C CA . ILE A 1 82 ? 14.628 2.659 -2.766 1.00 86.44 82 ILE A CA 1
ATOM 667 C C . ILE A 1 82 ? 15.901 2.249 -3.531 1.00 86.44 82 ILE A C 1
ATOM 669 O O . ILE A 1 82 ? 16.307 3.000 -4.425 1.00 86.44 82 ILE A O 1
ATOM 673 N N . PRO A 1 83 ? 16.548 1.096 -3.257 1.00 84.62 83 PRO A N 1
ATOM 674 C CA . PRO A 1 83 ? 17.729 0.690 -4.015 1.00 84.62 83 PRO A CA 1
ATOM 675 C C . PRO A 1 83 ? 17.392 0.378 -5.474 1.00 84.62 83 PRO A C 1
ATOM 677 O O . PRO A 1 83 ? 18.179 0.714 -6.352 1.00 84.62 83 PRO A O 1
ATOM 680 N N . PHE A 1 84 ? 16.218 -0.192 -5.760 1.00 83.38 84 PHE A N 1
ATOM 681 C CA . PHE A 1 84 ? 15.774 -0.449 -7.131 1.00 83.38 84 PHE A CA 1
ATOM 682 C C . PHE A 1 84 ? 15.617 0.842 -7.950 1.00 83.38 84 PHE A C 1
ATOM 684 O O . PHE A 1 84 ? 16.145 0.945 -9.060 1.00 83.38 84 PHE A O 1
ATOM 691 N N . ILE A 1 85 ? 14.956 1.855 -7.387 1.00 80.38 85 ILE A N 1
ATOM 692 C CA . ILE A 1 85 ? 14.804 3.182 -7.995 1.00 80.38 85 ILE A CA 1
ATOM 693 C C . ILE A 1 85 ? 16.178 3.832 -8.185 1.00 80.38 85 ILE A C 1
ATOM 695 O O . ILE A 1 85 ? 16.457 4.369 -9.255 1.00 80.38 85 ILE A O 1
ATOM 699 N N . SER A 1 86 ? 17.053 3.737 -7.180 1.00 77.94 86 SER A N 1
ATOM 700 C CA . SER A 1 86 ? 18.398 4.322 -7.211 1.00 77.94 86 SER A CA 1
ATOM 701 C C . SER A 1 86 ? 19.272 3.690 -8.299 1.00 77.94 86 SER A C 1
ATOM 703 O O . SER A 1 86 ? 19.878 4.402 -9.095 1.00 77.94 86 SER A O 1
ATOM 705 N N . LEU A 1 87 ? 19.299 2.355 -8.386 1.00 77.88 87 LEU A N 1
ATOM 706 C CA . LEU A 1 87 ? 20.027 1.621 -9.425 1.00 77.88 87 LEU A CA 1
ATOM 707 C C . LEU A 1 87 ? 19.496 1.959 -10.818 1.00 77.88 87 LEU A C 1
ATOM 709 O O . LEU A 1 87 ? 20.274 2.270 -11.717 1.00 77.88 87 LEU A O 1
ATOM 713 N N . THR A 1 88 ? 18.174 1.960 -10.986 1.00 73.06 88 THR A N 1
ATOM 714 C CA . THR A 1 88 ? 17.553 2.272 -12.278 1.00 73.06 88 THR A CA 1
ATOM 715 C C . THR A 1 88 ? 17.843 3.717 -12.687 1.00 73.06 88 THR A C 1
ATOM 717 O O . THR A 1 88 ? 18.199 3.979 -13.831 1.00 73.06 88 THR A O 1
ATOM 720 N N . SER A 1 89 ? 17.770 4.668 -11.757 1.00 72.00 89 SER A N 1
ATOM 721 C CA . SER A 1 89 ? 18.073 6.066 -12.060 1.00 72.00 89 SER A CA 1
ATOM 722 C C . SER A 1 89 ? 19.542 6.300 -12.418 1.00 72.00 89 SER A C 1
ATOM 724 O O . SER A 1 89 ? 19.832 7.164 -13.248 1.00 72.00 89 SER A O 1
ATOM 726 N N . SER A 1 90 ? 20.465 5.561 -11.800 1.00 70.19 90 SER A N 1
ATOM 727 C CA . SER A 1 90 ? 21.891 5.643 -12.124 1.00 70.19 90 SER A CA 1
ATOM 728 C C . SER A 1 90 ? 22.188 5.123 -13.530 1.00 70.19 90 SER A C 1
ATOM 730 O O . SER A 1 90 ? 23.023 5.699 -14.219 1.00 70.19 90 SER A O 1
ATOM 732 N N . VAL A 1 91 ? 21.496 4.064 -13.964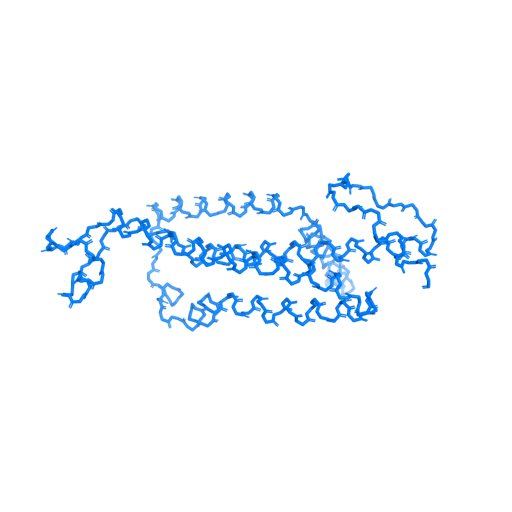 1.00 70.69 91 VAL A N 1
ATOM 733 C CA . VAL A 1 91 ? 21.719 3.430 -15.274 1.00 70.69 91 VAL A CA 1
ATOM 734 C C . VAL A 1 91 ? 21.022 4.181 -16.410 1.00 70.69 91 VAL A C 1
ATOM 736 O O . VAL A 1 91 ? 21.647 4.447 -17.429 1.00 70.69 91 VAL A O 1
ATOM 739 N N . TYR A 1 92 ? 19.742 4.528 -16.253 1.00 63.66 92 TYR A N 1
ATOM 740 C CA . TYR A 1 92 ? 18.927 5.035 -17.366 1.00 63.66 92 TYR A CA 1
ATOM 741 C C . TYR A 1 92 ? 18.866 6.557 -17.450 1.00 63.66 92 TYR A C 1
ATOM 743 O O . TYR A 1 92 ? 18.627 7.105 -18.521 1.00 63.66 92 TYR A O 1
ATOM 751 N N . THR A 1 93 ? 19.060 7.249 -16.330 1.00 62.00 93 THR A N 1
ATOM 752 C CA . THR A 1 93 ? 18.704 8.669 -16.233 1.00 62.00 93 THR A CA 1
ATOM 753 C C . THR A 1 93 ? 19.915 9.583 -16.079 1.00 62.00 93 THR A C 1
ATOM 755 O O . THR A 1 93 ? 19.747 10.785 -15.892 1.00 62.00 93 THR A O 1
ATOM 758 N N . SER A 1 94 ? 21.137 9.036 -16.135 1.00 64.38 94 SER A N 1
ATOM 759 C CA . SER A 1 94 ? 22.397 9.787 -16.014 1.00 64.38 94 SER A CA 1
ATOM 760 C C . SER A 1 94 ? 22.393 10.804 -14.852 1.00 64.38 94 SER A C 1
ATOM 762 O O . SER A 1 94 ? 22.887 11.922 -14.989 1.00 64.38 94 SER A O 1
ATOM 764 N N . LEU A 1 95 ? 21.799 10.429 -13.709 1.00 63.56 95 LEU A N 1
ATOM 765 C CA . LEU A 1 95 ? 21.641 11.277 -12.516 1.00 63.56 95 LEU A CA 1
ATOM 766 C C . LEU A 1 95 ? 20.813 12.568 -12.718 1.00 63.56 95 LEU A C 1
ATOM 768 O O . LEU A 1 95 ? 20.992 13.534 -11.977 1.00 63.56 95 LEU A O 1
ATOM 772 N N . ASN A 1 96 ? 19.868 12.610 -13.663 1.00 71.06 96 ASN A N 1
ATOM 773 C CA . ASN A 1 96 ? 19.014 13.789 -13.814 1.00 71.06 96 ASN A CA 1
ATOM 774 C C . ASN A 1 96 ? 18.141 14.018 -12.550 1.00 71.06 96 ASN A C 1
ATOM 776 O O . ASN A 1 96 ? 17.294 13.172 -12.226 1.00 71.06 96 ASN A O 1
ATOM 780 N N . PRO A 1 97 ? 18.312 15.148 -11.831 1.00 72.56 97 PRO A N 1
ATOM 781 C CA . PRO A 1 97 ? 17.668 15.378 -10.539 1.00 72.56 97 PRO A CA 1
ATOM 782 C C . PRO A 1 97 ? 16.140 15.476 -10.623 1.00 72.56 97 PRO A C 1
ATOM 784 O O . PRO A 1 97 ? 15.460 15.056 -9.687 1.00 72.56 97 PRO A O 1
ATOM 787 N N . THR A 1 98 ? 15.571 15.973 -11.726 1.00 73.81 98 THR A N 1
ATOM 788 C CA . THR A 1 98 ? 14.110 16.102 -11.889 1.00 73.81 98 THR A CA 1
ATOM 789 C C . THR A 1 98 ? 13.427 14.743 -12.004 1.00 73.81 98 THR A C 1
ATOM 791 O O . THR A 1 98 ? 12.385 14.510 -11.390 1.00 73.81 98 THR A O 1
ATOM 794 N N . ALA A 1 99 ? 14.036 13.806 -12.729 1.00 69.75 99 ALA A N 1
ATOM 795 C CA . ALA A 1 99 ? 13.510 12.450 -12.856 1.00 69.75 99 ALA A CA 1
ATOM 796 C C . ALA A 1 99 ? 13.634 11.661 -11.542 1.00 69.75 99 ALA A C 1
ATOM 798 O O . ALA A 1 99 ? 12.712 10.942 -11.153 1.00 69.75 99 ALA A O 1
ATOM 799 N N . ILE A 1 100 ? 14.738 11.856 -10.815 1.00 74.69 100 ILE A N 1
ATOM 800 C CA . ILE A 1 100 ? 14.928 11.310 -9.467 1.00 74.69 100 ILE A CA 1
ATOM 801 C C . ILE A 1 100 ? 13.838 11.832 -8.523 1.00 74.69 100 ILE A C 1
ATOM 803 O O . ILE A 1 100 ? 13.173 11.044 -7.847 1.00 74.69 100 ILE A O 1
ATOM 807 N N . LEU A 1 101 ? 13.603 13.147 -8.521 1.00 80.69 101 LEU A N 1
ATOM 808 C CA . LEU A 1 101 ? 12.593 13.777 -7.674 1.00 80.69 101 LEU A CA 1
ATOM 809 C C . LEU A 1 101 ? 11.183 13.252 -7.972 1.00 80.69 101 LEU A C 1
ATOM 811 O O . LEU A 1 101 ? 10.415 13.041 -7.039 1.00 80.69 101 LEU A O 1
ATOM 815 N N . ARG A 1 102 ? 10.855 12.973 -9.240 1.00 80.44 102 ARG A N 1
ATOM 816 C CA . ARG A 1 102 ? 9.566 12.378 -9.635 1.00 80.44 102 ARG A CA 1
ATOM 817 C C . ARG A 1 102 ? 9.365 10.966 -9.074 1.00 80.44 102 ARG A C 1
ATOM 819 O O . ARG A 1 102 ? 8.252 10.612 -8.695 1.00 80.44 102 ARG A O 1
ATOM 826 N N . HIS A 1 103 ? 10.415 10.149 -9.010 1.00 80.50 103 HIS A N 1
ATOM 827 C CA . HIS A 1 103 ? 10.319 8.819 -8.398 1.00 80.50 103 HIS A CA 1
ATOM 828 C C . HIS A 1 103 ? 10.180 8.903 -6.876 1.00 80.50 103 HIS A C 1
ATOM 830 O O . HIS A 1 103 ? 9.338 8.225 -6.287 1.00 80.50 103 HIS A O 1
ATOM 836 N N . PHE A 1 104 ? 10.950 9.781 -6.233 1.00 82.06 104 PHE A N 1
ATOM 837 C CA . PHE A 1 104 ? 10.840 9.989 -4.792 1.00 82.06 104 PHE A CA 1
ATOM 838 C C . PHE A 1 104 ? 9.516 10.640 -4.382 1.00 82.06 104 PHE A C 1
ATOM 840 O O . PHE A 1 104 ? 8.979 10.279 -3.338 1.00 82.06 104 PHE A O 1
ATOM 847 N N . SER A 1 105 ? 8.949 11.543 -5.188 1.00 87.69 105 SER A N 1
ATOM 848 C CA . SER A 1 105 ? 7.661 12.178 -4.883 1.00 87.69 105 SER A CA 1
ATOM 849 C C . SER A 1 105 ? 6.513 11.174 -4.896 1.00 87.69 105 SER A C 1
ATOM 851 O O . SER A 1 105 ? 5.631 11.241 -4.042 1.00 87.69 105 SER A O 1
ATOM 853 N N . ARG A 1 106 ? 6.552 10.189 -5.795 1.00 86.94 106 ARG A N 1
ATOM 854 C CA . ARG A 1 106 ? 5.577 9.091 -5.827 1.00 86.94 106 ARG A CA 1
ATOM 855 C C . ARG A 1 106 ? 5.726 8.158 -4.639 1.00 86.94 106 ARG A C 1
ATOM 857 O O . ARG A 1 106 ? 4.730 7.822 -4.009 1.00 86.94 106 ARG A O 1
ATOM 864 N N . LEU A 1 107 ? 6.959 7.826 -4.259 1.00 88.44 107 LEU A N 1
ATOM 865 C CA . LEU A 1 107 ? 7.219 7.051 -3.046 1.00 88.44 107 LEU A CA 1
ATOM 866 C C . LEU A 1 107 ? 6.776 7.799 -1.774 1.00 88.44 107 LEU A C 1
ATOM 868 O O . LEU A 1 107 ? 6.249 7.194 -0.836 1.00 88.44 107 LEU A O 1
ATOM 872 N N . ALA A 1 108 ? 6.948 9.123 -1.750 1.00 90.50 108 ALA A N 1
ATOM 873 C CA . ALA A 1 108 ? 6.474 9.983 -0.673 1.00 90.50 108 ALA A CA 1
ATOM 874 C C . ALA A 1 108 ? 4.940 10.026 -0.622 1.00 90.50 108 ALA A C 1
ATOM 876 O O . ALA A 1 108 ? 4.369 9.834 0.451 1.00 90.50 108 ALA A O 1
ATOM 877 N N . ALA A 1 109 ? 4.271 10.190 -1.768 1.00 92.50 109 ALA A N 1
ATOM 878 C CA . ALA A 1 109 ? 2.816 10.113 -1.867 1.00 92.50 109 ALA A CA 1
ATOM 879 C C . ALA A 1 109 ? 2.293 8.744 -1.407 1.00 92.50 109 ALA A C 1
ATOM 881 O O . ALA A 1 109 ? 1.306 8.679 -0.675 1.00 92.50 109 ALA A O 1
ATOM 882 N N . ALA A 1 110 ? 2.995 7.661 -1.752 1.00 91.56 110 ALA A N 1
ATOM 883 C CA . ALA A 1 110 ? 2.636 6.324 -1.307 1.00 91.56 110 ALA A CA 1
ATOM 884 C C . ALA A 1 110 ? 2.789 6.159 0.218 1.00 91.56 110 ALA A C 1
ATOM 886 O O . ALA 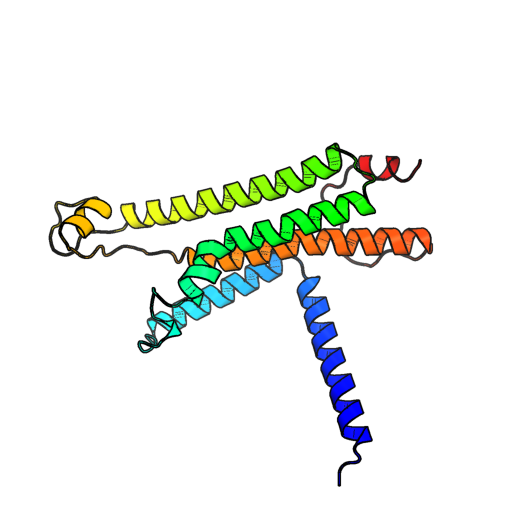A 1 110 ? 1.913 5.640 0.907 1.00 91.56 110 ALA A O 1
ATOM 887 N N . THR A 1 111 ? 3.882 6.678 0.780 1.00 91.50 111 THR A N 1
ATOM 888 C CA . THR A 1 111 ? 4.115 6.665 2.233 1.00 91.50 111 THR A CA 1
ATOM 889 C C . THR A 1 111 ? 3.056 7.473 2.978 1.00 91.50 111 THR A C 1
ATOM 891 O O . THR A 1 111 ? 2.546 7.027 4.007 1.00 91.50 111 THR A O 1
ATOM 894 N N . PHE A 1 112 ? 2.687 8.636 2.438 1.00 93.94 112 PHE A N 1
ATOM 895 C CA . PHE A 1 112 ? 1.607 9.453 2.975 1.00 93.94 112 PHE A CA 1
ATOM 896 C C . PHE A 1 112 ? 0.264 8.722 2.911 1.00 93.94 112 PHE A C 1
ATOM 898 O O . PHE A 1 112 ? -0.444 8.681 3.913 1.00 93.94 112 PHE A O 1
ATOM 905 N N . GLY A 1 113 ? -0.064 8.101 1.773 1.00 92.88 113 GLY A N 1
ATOM 906 C CA . GLY A 1 113 ? -1.290 7.325 1.599 1.00 92.88 113 GLY A CA 1
ATOM 907 C C . GLY A 1 113 ? -1.406 6.202 2.626 1.00 92.88 113 GLY A C 1
ATOM 908 O O . GLY A 1 113 ? -2.417 6.109 3.319 1.00 92.88 113 GLY A O 1
ATOM 909 N N . TRP A 1 114 ? -0.355 5.397 2.791 1.00 91.88 114 TRP A N 1
ATOM 910 C CA . TRP A 1 114 ? -0.315 4.356 3.820 1.00 91.88 114 TRP A CA 1
ATOM 911 C C . TRP A 1 114 ? -0.560 4.918 5.226 1.00 91.88 114 TRP A C 1
ATOM 913 O O . TRP A 1 114 ? -1.440 4.429 5.939 1.00 91.88 114 TRP A O 1
ATOM 923 N N . TYR A 1 115 ? 0.188 5.956 5.614 1.00 92.06 115 TYR A N 1
ATOM 924 C CA . TYR A 1 115 ? 0.055 6.569 6.934 1.00 92.06 115 TYR A CA 1
ATOM 925 C C . TYR A 1 115 ? -1.359 7.117 7.155 1.00 92.06 115 TYR A C 1
ATOM 927 O O . TYR A 1 115 ? -1.966 6.859 8.193 1.00 92.06 115 TYR A O 1
ATOM 935 N N . PHE A 1 116 ? -1.906 7.829 6.172 1.00 94.44 116 PHE A N 1
ATOM 936 C CA . PHE A 1 116 ? -3.254 8.380 6.222 1.00 94.44 116 PHE A CA 1
ATOM 937 C C . PHE A 1 116 ? -4.307 7.285 6.433 1.00 94.44 116 PHE A C 1
ATOM 939 O O . PHE A 1 116 ? -5.079 7.362 7.386 1.00 94.44 116 PHE A O 1
ATOM 946 N N . TRP A 1 117 ? -4.303 6.239 5.602 1.00 93.62 117 TRP A N 1
ATOM 947 C CA . TRP A 1 117 ? -5.305 5.172 5.667 1.00 93.62 117 TRP A CA 1
ATOM 948 C C . TRP A 1 117 ? -5.235 4.367 6.966 1.00 93.62 117 TRP A C 1
ATOM 950 O O . TRP A 1 117 ? -6.271 4.098 7.567 1.00 93.62 117 TRP A O 1
ATOM 960 N N . VAL A 1 118 ? -4.036 4.036 7.459 1.00 91.50 118 VAL A N 1
ATOM 961 C CA . VAL A 1 118 ? -3.895 3.313 8.736 1.00 91.50 118 VAL A CA 1
ATOM 962 C C . VAL A 1 118 ? -4.407 4.145 9.912 1.00 91.50 118 VAL A C 1
ATOM 964 O O . VAL A 1 118 ? -5.093 3.615 10.785 1.00 91.50 118 VAL A O 1
ATOM 967 N N . ASN A 1 119 ? -4.113 5.448 9.945 1.00 92.25 119 ASN A N 1
ATOM 968 C CA . ASN A 1 119 ? -4.652 6.323 10.987 1.00 92.25 119 ASN A CA 1
ATOM 969 C C . ASN A 1 119 ? -6.169 6.485 10.867 1.00 92.25 119 ASN A C 1
ATOM 971 O O . ASN A 1 119 ? -6.855 6.491 11.886 1.00 92.25 119 ASN A O 1
ATOM 975 N N . LEU A 1 120 ? -6.696 6.553 9.644 1.00 93.56 120 LEU A N 1
ATOM 976 C CA . LEU A 1 120 ? -8.133 6.604 9.409 1.00 93.56 120 LEU A CA 1
ATOM 977 C C . LEU A 1 120 ? -8.836 5.339 9.917 1.00 93.56 120 LEU A C 1
ATOM 979 O O . LEU A 1 120 ? -9.884 5.449 10.542 1.00 93.56 120 LEU A O 1
ATOM 983 N N . PHE A 1 121 ? -8.261 4.152 9.712 1.00 92.81 121 PHE A N 1
ATOM 984 C CA . PHE A 1 121 ? -8.832 2.907 10.237 1.00 92.81 121 PHE A CA 1
ATOM 985 C C . PHE A 1 121 ? -8.870 2.891 11.766 1.00 92.81 121 PHE A C 1
ATOM 987 O O . PHE A 1 121 ? -9.915 2.588 12.333 1.00 92.81 121 PHE A O 1
ATOM 994 N N . ASN A 1 122 ? -7.786 3.308 12.429 1.00 90.69 122 ASN A N 1
ATOM 995 C CA . ASN A 1 122 ? -7.770 3.439 13.890 1.00 90.69 122 ASN A CA 1
ATOM 996 C C . ASN A 1 122 ? -8.817 4.451 14.384 1.00 90.69 122 ASN A C 1
ATOM 998 O O . ASN A 1 122 ? -9.461 4.231 15.405 1.00 90.69 122 ASN A O 1
ATOM 1002 N N . TYR A 1 123 ? -9.000 5.553 13.652 1.00 91.69 123 TYR A N 1
ATOM 1003 C CA . TYR A 1 123 ? -10.004 6.561 13.976 1.00 91.69 123 TYR A CA 1
ATOM 1004 C C . TYR A 1 123 ? -11.434 6.024 13.830 1.00 91.69 123 TYR A C 1
ATOM 1006 O O . TYR A 1 123 ? -12.262 6.236 14.711 1.00 91.69 123 TYR A O 1
ATOM 1014 N N . ILE A 1 124 ? -11.725 5.286 12.754 1.00 92.12 124 ILE A N 1
ATOM 1015 C CA . ILE A 1 124 ? -13.032 4.647 12.541 1.00 92.12 124 ILE A CA 1
ATOM 1016 C C . ILE A 1 124 ? -13.318 3.613 13.637 1.00 92.12 124 ILE A C 1
ATOM 1018 O O . ILE A 1 124 ? -14.434 3.567 14.154 1.00 92.12 124 ILE A O 1
ATOM 1022 N N . GLU A 1 125 ? -12.330 2.809 14.025 1.00 90.88 125 GLU A N 1
ATOM 1023 C CA . GLU A 1 125 ? -12.475 1.823 15.102 1.00 90.88 125 GLU A CA 1
ATOM 1024 C C . GLU A 1 125 ? -12.775 2.492 16.458 1.00 90.88 125 GLU A C 1
ATOM 1026 O O . GLU A 1 125 ? -13.599 2.001 17.231 1.00 90.88 125 GLU A O 1
ATOM 1031 N N . GLU A 1 126 ? -12.143 3.635 16.747 1.00 89.38 126 GLU A N 1
ATOM 1032 C CA . GLU A 1 126 ? -12.393 4.398 17.977 1.00 89.38 126 GLU A CA 1
ATOM 1033 C C . GLU A 1 126 ? -13.761 5.102 17.960 1.00 89.38 126 GLU A C 1
ATOM 1035 O O . GLU A 1 126 ? -14.390 5.231 19.005 1.00 89.38 126 GLU A O 1
ATOM 1040 N N . LEU A 1 127 ? -14.264 5.502 16.787 1.00 89.50 127 LEU A N 1
ATOM 1041 C CA . LEU A 1 127 ? -15.606 6.081 16.648 1.00 89.50 127 LEU A CA 1
ATOM 1042 C C . LEU A 1 127 ? -16.735 5.049 16.722 1.00 89.50 127 LEU A C 1
ATOM 1044 O O . LEU A 1 127 ? -17.819 5.353 17.215 1.00 89.50 127 LEU A O 1
ATOM 1048 N N . THR A 1 128 ? -16.519 3.866 16.152 1.00 90.62 128 THR A N 1
ATOM 1049 C CA . THR A 1 128 ? -17.556 2.828 16.038 1.00 90.62 128 THR A CA 1
ATOM 1050 C C . THR A 1 128 ? -17.614 1.913 17.250 1.00 90.62 128 THR A C 1
ATOM 1052 O O . THR A 1 128 ? -18.636 1.260 17.460 1.00 90.62 128 THR A O 1
ATOM 1055 N N . GLY A 1 129 ? -16.534 1.850 18.029 1.00 87.62 129 GLY A N 1
ATOM 1056 C CA . GLY A 1 129 ? -16.425 0.911 19.129 1.00 87.62 129 GLY A CA 1
ATOM 1057 C C . GLY A 1 129 ? -17.008 1.386 20.453 1.00 87.62 129 GLY A C 1
ATOM 1058 O O . GLY A 1 129 ? -17.261 2.571 20.683 1.00 87.62 129 GLY A O 1
ATOM 1059 N N . LYS A 1 130 ? -17.219 0.415 21.338 1.00 88.94 130 LYS A N 1
ATOM 1060 C CA . LYS A 1 130 ? -17.671 0.601 22.716 1.00 88.94 130 LYS A CA 1
ATOM 1061 C C . LYS A 1 130 ? -16.839 -0.262 23.654 1.00 88.94 130 LYS A C 1
ATOM 1063 O O . LYS A 1 130 ? -16.327 -1.313 23.275 1.00 88.94 130 LYS A O 1
ATOM 1068 N N . CYS A 1 131 ? -16.717 0.188 24.898 1.00 88.75 131 CYS A N 1
ATOM 1069 C CA . CYS A 1 131 ? -16.059 -0.592 25.931 1.00 88.75 131 CYS A CA 1
ATOM 1070 C C . CYS A 1 131 ? -17.046 -1.588 26.548 1.00 88.75 131 CYS A C 1
ATOM 1072 O O . CYS A 1 131 ? -18.042 -1.198 27.160 1.00 88.75 131 CYS A O 1
ATOM 1074 N N . GLU A 1 132 ? -16.770 -2.877 26.386 1.00 87.19 132 GLU A N 1
ATOM 1075 C CA . GLU A 1 132 ? -17.573 -3.943 26.967 1.00 87.19 132 GLU A CA 1
ATOM 1076 C C . GLU A 1 132 ? -17.223 -4.094 28.455 1.00 87.19 132 GLU A C 1
ATOM 1078 O O . GLU A 1 132 ? -16.102 -4.458 28.817 1.00 87.19 132 GLU A O 1
ATOM 1083 N N . GLY A 1 133 ? -18.187 -3.771 29.322 1.00 80.94 133 GLY A N 1
ATOM 1084 C CA . GLY A 1 133 ? -18.049 -3.819 30.782 1.00 80.94 133 GLY A CA 1
ATOM 1085 C C . GLY A 1 133 ? -18.138 -2.461 31.482 1.00 80.94 133 GLY A C 1
ATOM 1086 O O . GLY A 1 133 ? -18.447 -2.432 32.668 1.00 80.94 133 GLY A O 1
ATOM 1087 N N . GLU A 1 134 ? -17.938 -1.348 30.768 1.00 81.25 134 GLU A N 1
ATOM 1088 C CA . GLU A 1 134 ? -18.036 0.004 31.336 1.00 81.25 134 GLU A CA 1
ATOM 1089 C C . GLU A 1 134 ? -18.346 1.040 30.238 1.00 81.25 134 GLU A C 1
ATOM 1091 O O . GLU A 1 134 ? -17.454 1.534 29.546 1.00 81.25 134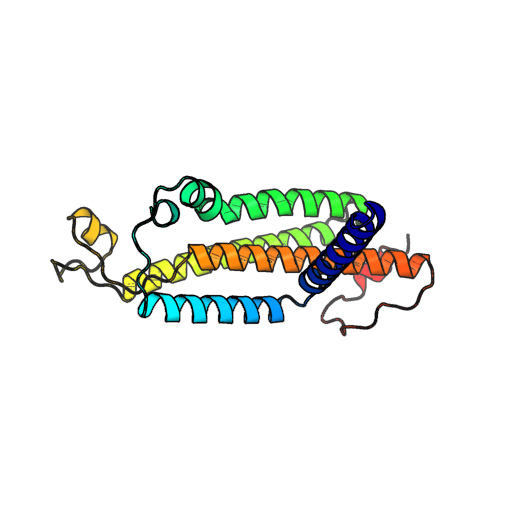 GLU A O 1
ATOM 1096 N N . GLU A 1 135 ? -19.627 1.390 30.079 1.00 77.88 135 GLU A N 1
ATOM 1097 C CA . GLU A 1 135 ? -20.112 2.258 28.990 1.00 77.88 135 GLU A CA 1
ATOM 1098 C C . GLU A 1 135 ? -19.633 3.715 29.094 1.00 77.88 135 GLU A C 1
ATOM 1100 O O . GLU A 1 135 ? -19.694 4.463 28.117 1.00 77.88 135 GLU A O 1
ATOM 1105 N N . THR A 1 136 ? -19.136 4.138 30.261 1.00 80.25 136 THR A N 1
ATOM 1106 C CA . THR A 1 136 ? -18.609 5.497 30.461 1.00 80.25 136 THR A CA 1
ATOM 1107 C C . THR A 1 136 ? -17.232 5.703 29.820 1.00 80.25 136 THR A C 1
ATOM 1109 O O . THR A 1 136 ? -16.811 6.843 29.600 1.00 80.25 136 THR A O 1
ATOM 1112 N N . LEU A 1 137 ? -16.526 4.619 29.480 1.00 81.44 137 LEU A N 1
ATOM 1113 C CA . LEU A 1 137 ? -15.213 4.664 28.843 1.00 81.44 137 LEU A CA 1
ATOM 1114 C C . LEU A 1 137 ? -15.353 4.783 27.323 1.00 81.44 137 LEU A C 1
ATOM 1116 O O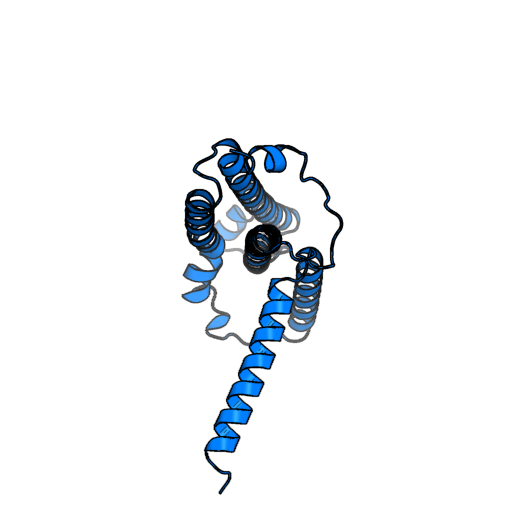 . LEU A 1 137 ? -15.473 3.796 26.603 1.00 81.44 137 LEU A O 1
ATOM 1120 N N . THR A 1 138 ? -15.254 6.013 26.821 1.00 80.38 138 THR A N 1
ATOM 1121 C CA . THR A 1 138 ? -15.398 6.320 25.388 1.00 80.38 138 THR A CA 1
ATOM 1122 C C . THR A 1 138 ? -14.094 6.237 24.589 1.00 80.38 138 THR A C 1
ATOM 1124 O O . THR A 1 138 ? -14.094 6.548 23.404 1.00 80.38 138 THR A O 1
ATOM 1127 N N . SER A 1 139 ? -12.968 5.864 25.209 1.00 86.31 139 SER A N 1
ATOM 1128 C CA . SER A 1 139 ? -11.688 5.701 24.504 1.00 86.31 139 SER A CA 1
ATOM 1129 C C . SER A 1 139 ? -11.145 4.290 24.653 1.00 86.31 139 SER A C 1
ATOM 1131 O O . SER A 1 139 ? -11.020 3.764 25.767 1.00 86.31 139 SER A O 1
ATOM 1133 N N . LYS A 1 140 ? -10.709 3.730 23.521 1.00 86.38 140 LYS A N 1
ATOM 1134 C CA . LYS A 1 140 ? -10.073 2.414 23.415 1.00 86.38 140 LYS A CA 1
ATOM 1135 C C . LYS A 1 140 ? -8.896 2.256 24.377 1.00 86.38 140 LYS A C 1
ATOM 1137 O O . LYS A 1 140 ? -8.746 1.215 25.017 1.00 86.38 140 LYS A O 1
ATOM 1142 N N . LYS A 1 141 ? -8.066 3.297 24.527 1.00 87.19 141 LYS A N 1
ATOM 1143 C CA . LYS A 1 141 ? -6.910 3.260 25.441 1.00 87.19 141 LYS A CA 1
ATOM 1144 C C . LYS A 1 141 ? -7.350 3.102 26.891 1.00 87.19 141 LYS A C 1
ATOM 1146 O O . LYS A 1 141 ? -6.823 2.235 27.578 1.00 87.19 141 LYS A O 1
ATOM 1151 N N . SER A 1 142 ? -8.309 3.908 27.338 1.00 87.25 142 SER A N 1
ATOM 1152 C CA . SER A 1 142 ? -8.806 3.877 28.718 1.00 87.25 142 SER A CA 1
ATOM 1153 C C . SER A 1 142 ? -9.535 2.567 29.030 1.00 87.25 142 SER A C 1
ATOM 1155 O O . SER A 1 142 ? -9.341 2.017 30.111 1.00 87.25 142 SER A O 1
ATOM 1157 N N . CYS A 1 143 ? -10.287 2.033 28.062 1.00 88.06 143 CYS A N 1
ATOM 1158 C CA . CYS A 1 143 ? -10.946 0.730 28.151 1.00 88.06 143 CYS A CA 1
ATOM 1159 C C . CYS A 1 143 ? -9.938 -0.405 28.407 1.00 88.06 143 CYS A C 1
ATOM 1161 O O . CYS A 1 143 ? -10.028 -1.122 29.403 1.00 88.06 143 CYS A O 1
ATOM 1163 N N . HIS A 1 144 ? -8.898 -0.503 27.572 1.00 88.31 144 HIS A N 1
ATOM 1164 C CA . HIS A 1 144 ? -7.858 -1.520 27.740 1.00 88.31 144 HIS A CA 1
ATOM 1165 C C . HIS A 1 144 ? -7.022 -1.340 29.009 1.00 88.31 144 HIS A C 1
ATOM 1167 O O . HIS A 1 144 ? -6.570 -2.328 29.585 1.00 88.31 144 HIS A O 1
ATOM 1173 N N . LEU A 1 145 ? -6.811 -0.100 29.458 1.00 90.00 145 LEU A N 1
ATOM 1174 C CA . LEU A 1 145 ? -6.044 0.190 30.673 1.00 90.00 145 LEU A CA 1
ATOM 1175 C C . LEU A 1 145 ? -6.752 -0.339 31.927 1.00 90.00 145 LEU A C 1
ATOM 1177 O O . LEU A 1 145 ? -6.089 -0.788 32.858 1.00 90.00 145 LEU A O 1
ATOM 1181 N N . GLN A 1 146 ? -8.086 -0.352 31.916 1.00 88.06 146 GLN A N 1
ATOM 1182 C CA . GLN A 1 146 ? -8.903 -0.965 32.965 1.00 88.06 146 GLN A CA 1
ATOM 1183 C C . GLN A 1 146 ? -9.125 -2.476 32.775 1.00 88.06 146 GLN A C 1
ATOM 1185 O O . GLN A 1 146 ? -9.772 -3.110 33.601 1.00 88.06 146 GLN A O 1
ATOM 1190 N N . GLY A 1 147 ? -8.550 -3.074 31.726 1.00 88.19 147 GLY A N 1
ATOM 1191 C CA . GLY A 1 147 ? -8.651 -4.509 31.452 1.00 88.19 147 GLY A CA 1
ATOM 1192 C C . GLY A 1 147 ? -9.922 -4.930 30.712 1.00 88.19 147 GLY A C 1
ATOM 1193 O O . GLY A 1 147 ? -10.155 -6.129 30.569 1.00 88.19 147 GLY A O 1
ATOM 1194 N N . TYR A 1 148 ? -10.713 -3.977 30.218 1.00 88.38 148 TYR A N 1
ATOM 1195 C CA . TYR A 1 148 ? -11.921 -4.250 29.446 1.00 88.38 148 TYR A CA 1
ATOM 1196 C C . TYR A 1 148 ? -11.623 -4.504 27.961 1.00 88.38 148 TYR A C 1
ATOM 1198 O O . TYR A 1 148 ? -10.552 -4.166 27.427 1.00 88.38 148 TYR A O 1
ATOM 1206 N N . HIS A 1 149 ? -12.591 -5.130 27.290 1.00 88.25 149 HIS A N 1
ATOM 1207 C CA . HIS A 1 149 ? -12.538 -5.403 25.859 1.00 88.25 149 HIS A CA 1
ATOM 1208 C C . HIS A 1 149 ? -13.185 -4.258 25.074 1.00 88.25 149 HIS A C 1
ATOM 1210 O O . HIS A 1 149 ? -14.217 -3.729 25.471 1.00 88.25 149 HIS A O 1
ATOM 1216 N N . TRP A 1 150 ? -12.555 -3.857 23.972 1.00 88.38 150 TRP A N 1
ATOM 1217 C CA . TRP A 1 150 ? -13.105 -2.855 23.064 1.00 88.38 150 TRP A CA 1
ATOM 1218 C C . TRP A 1 150 ? -13.745 -3.583 21.891 1.00 88.38 150 TRP A C 1
ATOM 1220 O O . TRP A 1 150 ? -13.024 -4.221 21.122 1.00 88.38 150 TRP A O 1
ATOM 1230 N N . ASP A 1 151 ? -15.066 -3.494 21.782 1.00 87.31 151 ASP A N 1
ATOM 1231 C CA . ASP A 1 151 ? -15.826 -4.068 20.676 1.00 87.31 151 ASP A CA 1
ATOM 1232 C C . ASP A 1 151 ? -16.139 -2.962 19.668 1.00 87.31 151 ASP A C 1
ATOM 1234 O O . ASP A 1 151 ? -16.908 -2.043 19.952 1.00 87.31 151 ASP A O 1
ATOM 1238 N N . GLY A 1 152 ? -15.477 -3.002 18.516 1.00 86.25 152 GLY A N 1
ATOM 1239 C CA . GLY A 1 152 ? -15.575 -1.989 17.473 1.00 86.25 152 GLY A CA 1
ATOM 1240 C C . GLY A 1 152 ? -15.247 -2.559 16.103 1.00 86.25 152 GLY A C 1
ATOM 1241 O O . GLY A 1 152 ? -14.739 -3.673 15.973 1.00 86.25 152 GLY A O 1
ATOM 1242 N N . PHE A 1 153 ? -15.546 -1.790 15.057 1.00 87.38 153 PHE A N 1
ATOM 1243 C CA . PHE A 1 153 ? -15.314 -2.236 13.689 1.00 87.38 153 PHE A CA 1
ATOM 1244 C C . PHE A 1 153 ? -13.814 -2.186 13.342 1.00 87.38 153 PHE A C 1
ATOM 1246 O O . PHE A 1 153 ? -13.292 -1.144 12.940 1.00 87.38 153 PHE A O 1
ATOM 1253 N N . ASP A 1 154 ? -13.123 -3.318 13.509 1.00 84.81 154 ASP A N 1
ATOM 1254 C CA . ASP A 1 154 ? -11.690 -3.479 13.223 1.00 84.81 154 ASP A CA 1
ATOM 1255 C C . ASP A 1 154 ? -11.444 -3.756 11.729 1.00 84.81 154 ASP A C 1
ATOM 1257 O O . ASP A 1 154 ? -11.581 -4.878 11.228 1.00 84.81 154 ASP A O 1
ATOM 1261 N N . ILE A 1 155 ? -11.064 -2.711 10.993 1.00 87.25 155 ILE A N 1
ATOM 1262 C CA . ILE A 1 155 ? -10.606 -2.838 9.607 1.00 87.25 155 ILE A CA 1
ATOM 1263 C C . ILE A 1 155 ? -9.170 -3.370 9.615 1.00 87.25 155 ILE A C 1
ATOM 1265 O O . ILE A 1 155 ? -8.253 -2.714 10.107 1.00 87.25 155 ILE A O 1
ATOM 1269 N N . SER A 1 156 ? -8.938 -4.525 8.980 1.00 87.44 156 SER A N 1
ATOM 1270 C CA . SER A 1 156 ? -7.615 -5.165 8.953 1.00 87.44 156 SER A CA 1
ATOM 1271 C C . SER A 1 156 ? -6.547 -4.328 8.230 1.00 87.44 156 SER A C 1
ATOM 1273 O O . SER A 1 156 ? -6.306 -4.460 7.024 1.00 87.44 156 SER A O 1
ATOM 1275 N N . GLY A 1 157 ? -5.820 -3.517 9.003 1.00 87.19 157 GLY A N 1
ATOM 1276 C CA . GLY A 1 157 ? -4.696 -2.715 8.514 1.00 87.19 157 GLY A CA 1
ATOM 1277 C C . GLY A 1 157 ? -3.544 -3.554 7.947 1.00 87.19 157 GLY A C 1
ATOM 1278 O O . GLY A 1 157 ? -2.802 -3.085 7.089 1.00 87.19 157 GLY A O 1
ATOM 1279 N N . HIS A 1 158 ? -3.412 -4.813 8.374 1.00 86.69 158 HIS A N 1
ATOM 1280 C CA . HIS A 1 158 ? -2.391 -5.745 7.890 1.00 86.69 158 HIS A CA 1
ATOM 1281 C C . HIS A 1 158 ? -2.665 -6.209 6.452 1.00 86.69 158 HIS A C 1
ATOM 1283 O O . HIS A 1 158 ? -1.760 -6.202 5.617 1.00 86.69 158 HIS A O 1
ATOM 1289 N N . ILE A 1 159 ? -3.915 -6.580 6.152 1.00 88.62 159 ILE A N 1
ATOM 1290 C CA . ILE A 1 159 ? -4.333 -6.966 4.797 1.00 88.62 159 ILE A CA 1
ATOM 1291 C C . ILE A 1 159 ? -4.229 -5.757 3.869 1.00 88.62 159 ILE A C 1
ATOM 1293 O O . ILE A 1 159 ? -3.695 -5.876 2.763 1.00 88.62 159 ILE A O 1
ATOM 1297 N N . PHE A 1 160 ? -4.672 -4.587 4.344 1.00 91.12 160 PHE A N 1
ATOM 1298 C CA . PHE A 1 160 ? -4.499 -3.333 3.620 1.00 91.12 160 PHE A CA 1
ATOM 1299 C C . PHE A 1 160 ? -3.027 -3.069 3.303 1.00 91.12 160 PHE A C 1
ATOM 1301 O O . PHE A 1 160 ? -2.699 -2.878 2.139 1.00 91.12 160 PHE A O 1
ATOM 1308 N N . LEU A 1 161 ? -2.136 -3.117 4.298 1.00 91.19 161 LEU A N 1
ATOM 1309 C CA . LEU A 1 161 ? -0.713 -2.840 4.107 1.00 91.19 161 LEU A CA 1
ATOM 1310 C C . LEU A 1 161 ? -0.083 -3.773 3.066 1.00 91.19 161 LEU A C 1
ATOM 1312 O O . LEU A 1 161 ? 0.604 -3.298 2.169 1.00 91.19 161 LEU A O 1
ATOM 1316 N N . LEU A 1 162 ? -0.332 -5.082 3.149 1.00 90.06 162 LEU A N 1
ATOM 1317 C CA . LEU A 1 162 ? 0.230 -6.041 2.193 1.00 90.06 162 LEU A CA 1
ATOM 1318 C C . LEU A 1 162 ? -0.303 -5.818 0.772 1.00 90.06 162 LEU A C 1
ATOM 1320 O O . LEU A 1 162 ? 0.470 -5.826 -0.188 1.00 90.06 162 LEU A O 1
ATOM 1324 N N . THR A 1 163 ? -1.608 -5.577 0.640 1.00 91.56 163 THR A N 1
ATOM 1325 C CA . THR A 1 163 ? -2.246 -5.288 -0.653 1.00 91.56 163 THR A CA 1
ATOM 1326 C C . THR A 1 163 ? -1.709 -3.987 -1.242 1.00 91.56 163 THR A C 1
ATOM 1328 O O . THR A 1 163 ? -1.338 -3.929 -2.413 1.00 91.56 163 THR A O 1
ATOM 1331 N N . TYR A 1 164 ? -1.608 -2.952 -0.412 1.00 92.19 164 TYR A N 1
ATOM 1332 C CA . TYR A 1 164 ? -1.092 -1.643 -0.776 1.00 92.19 164 TYR A CA 1
ATOM 1333 C C . TYR A 1 164 ? 0.363 -1.722 -1.245 1.00 92.19 164 TYR A C 1
ATOM 1335 O O . TYR A 1 164 ? 0.685 -1.259 -2.338 1.00 92.19 164 TYR A O 1
ATOM 1343 N N . SER A 1 165 ? 1.224 -2.403 -0.485 1.00 91.62 165 SER A N 1
ATOM 1344 C CA . SER A 1 165 ? 2.608 -2.682 -0.872 1.00 91.62 165 SER A CA 1
ATOM 1345 C C . SER A 1 165 ? 2.703 -3.403 -2.219 1.00 91.62 165 SER A C 1
ATOM 1347 O O . SER A 1 165 ? 3.507 -3.012 -3.064 1.00 91.62 165 SER A O 1
ATOM 1349 N N . ALA A 1 166 ? 1.872 -4.422 -2.462 1.00 90.56 166 ALA A N 1
ATOM 1350 C CA . ALA A 1 166 ? 1.878 -5.162 -3.725 1.00 90.56 166 ALA A CA 1
ATOM 1351 C C . ALA A 1 166 ? 1.468 -4.294 -4.931 1.00 90.56 166 ALA A C 1
ATOM 1353 O O . ALA A 1 166 ? 2.025 -4.447 -6.024 1.00 90.56 166 ALA A O 1
ATOM 1354 N N . LEU A 1 167 ? 0.513 -3.378 -4.741 1.00 90.44 167 LEU A N 1
ATOM 1355 C CA . LEU A 1 167 ? 0.085 -2.432 -5.773 1.00 90.44 167 LEU A CA 1
ATOM 1356 C C . LEU A 1 167 ? 1.166 -1.388 -6.069 1.00 90.44 167 LEU A C 1
ATOM 1358 O O . LEU A 1 167 ? 1.497 -1.194 -7.236 1.00 90.44 167 LEU A O 1
ATOM 1362 N N . VAL A 1 168 ? 1.775 -0.797 -5.036 1.00 89.88 168 VAL A N 1
ATOM 1363 C CA . VAL A 1 168 ? 2.876 0.173 -5.188 1.00 89.88 168 VAL A CA 1
ATOM 1364 C C . VAL A 1 168 ? 4.066 -0.462 -5.913 1.00 89.88 168 VAL A C 1
ATOM 1366 O O . VAL A 1 168 ? 4.610 0.118 -6.849 1.00 89.88 168 VAL A O 1
ATOM 1369 N N . ILE A 1 169 ? 4.438 -1.691 -5.540 1.00 88.44 169 ILE A N 1
ATOM 1370 C CA . ILE A 1 169 ? 5.497 -2.440 -6.230 1.00 88.44 169 ILE A CA 1
ATOM 1371 C C . ILE A 1 169 ? 5.124 -2.685 -7.699 1.00 88.44 169 ILE A C 1
ATOM 1373 O O . ILE A 1 169 ? 5.958 -2.503 -8.583 1.00 88.44 169 ILE A O 1
ATOM 1377 N N . SER A 1 170 ? 3.876 -3.074 -7.977 1.00 86.19 170 SER A N 1
ATOM 1378 C CA . SER A 1 170 ? 3.411 -3.314 -9.349 1.00 86.19 170 SER A CA 1
ATOM 1379 C C . SER A 1 170 ? 3.467 -2.052 -10.214 1.00 86.19 170 SER A C 1
ATOM 1381 O O . SER A 1 170 ? 3.858 -2.134 -11.376 1.00 86.19 170 SER A O 1
ATOM 1383 N N . GLU A 1 171 ? 3.106 -0.897 -9.655 1.00 85.88 171 GLU A N 1
ATOM 1384 C CA . GLU A 1 171 ? 3.139 0.390 -10.353 1.00 85.88 171 GLU A CA 1
ATOM 1385 C C . GLU A 1 171 ? 4.577 0.816 -10.703 1.00 85.88 171 GLU A C 1
ATOM 1387 O O . GLU A 1 171 ? 4.848 1.238 -11.830 1.00 85.88 171 GLU A O 1
ATOM 1392 N N . GLU A 1 172 ? 5.520 0.648 -9.770 1.00 83.62 172 GLU A N 1
ATOM 1393 C CA . GLU A 1 172 ? 6.935 0.981 -9.988 1.00 83.62 172 GLU A CA 1
ATOM 1394 C C . GLU A 1 172 ? 7.634 0.020 -10.963 1.00 83.62 172 GLU A C 1
ATOM 1396 O O . GLU A 1 172 ? 8.491 0.441 -11.745 1.00 83.62 172 GLU A O 1
ATOM 1401 N N . ILE A 1 173 ? 7.276 -1.269 -10.947 1.00 82.12 173 ILE A N 1
ATOM 1402 C CA . ILE A 1 173 ? 7.835 -2.270 -11.868 1.00 82.12 173 ILE A CA 1
ATOM 1403 C C . ILE A 1 173 ? 7.280 -2.082 -13.285 1.00 82.12 173 ILE A C 1
ATOM 1405 O O . ILE A 1 173 ? 8.057 -2.063 -14.243 1.00 82.12 173 ILE A O 1
ATOM 1409 N N . GLY A 1 174 ? 5.959 -1.923 -13.430 1.00 74.12 174 GLY A N 1
ATOM 1410 C CA . GLY A 1 174 ? 5.294 -1.851 -14.734 1.00 74.12 174 GLY A CA 1
ATOM 1411 C C . GLY A 1 174 ? 5.827 -0.713 -15.605 1.00 74.12 174 GLY A C 1
ATOM 1412 O O . GLY A 1 174 ? 6.190 -0.924 -16.763 1.00 74.12 174 GLY A O 1
ATOM 1413 N N . GLN A 1 175 ? 5.998 0.474 -15.024 1.00 68.81 175 GLN A N 1
ATOM 1414 C CA . GLN A 1 175 ? 6.529 1.625 -15.754 1.00 68.81 175 GLN A CA 1
ATOM 1415 C C . GLN A 1 175 ? 7.977 1.444 -16.216 1.00 68.81 175 GLN A C 1
ATOM 1417 O O . GLN A 1 175 ? 8.352 1.925 -17.285 1.00 68.81 175 GLN A O 1
ATOM 1422 N N . ARG A 1 176 ? 8.807 0.752 -15.429 1.00 70.62 176 ARG A N 1
ATOM 1423 C CA . ARG A 1 176 ? 10.221 0.550 -15.769 1.00 70.62 176 ARG A CA 1
ATOM 1424 C C . ARG A 1 176 ? 10.400 -0.523 -16.827 1.00 70.62 176 ARG A C 1
ATOM 1426 O O . ARG A 1 176 ? 11.192 -0.318 -17.742 1.00 70.62 176 ARG A O 1
ATOM 1433 N N . ILE A 1 177 ? 9.654 -1.626 -16.754 1.00 69.00 177 ILE A N 1
ATOM 1434 C CA . ILE A 1 177 ? 9.661 -2.654 -17.807 1.00 69.00 177 ILE A CA 1
ATOM 1435 C C . ILE A 1 177 ? 9.232 -2.034 -19.138 1.00 69.00 177 ILE A C 1
ATOM 1437 O O . ILE A 1 177 ? 9.911 -2.237 -20.145 1.00 69.00 177 ILE A O 1
ATOM 1441 N N . PHE A 1 178 ? 8.170 -1.224 -19.125 1.00 66.06 178 PHE A N 1
ATOM 1442 C CA . PHE A 1 178 ? 7.710 -0.505 -20.307 1.00 66.06 178 PHE A CA 1
ATOM 1443 C C . PHE A 1 178 ? 8.793 0.421 -20.874 1.00 66.06 178 PHE A C 1
ATOM 1445 O O . PHE A 1 178 ? 9.125 0.321 -22.053 1.00 66.06 178 PHE A O 1
ATOM 1452 N N . LEU A 1 179 ? 9.402 1.266 -20.035 1.00 64.81 179 LEU A N 1
ATOM 1453 C CA . LEU A 1 179 ? 10.460 2.185 -20.464 1.00 64.81 179 LEU A CA 1
ATOM 1454 C C . LEU A 1 179 ? 11.669 1.438 -21.046 1.00 64.81 179 LEU A C 1
ATOM 1456 O O . LEU A 1 179 ? 12.209 1.831 -22.075 1.00 64.81 179 LEU A O 1
ATOM 1460 N N . THR A 1 180 ? 12.062 0.323 -20.428 1.00 66.75 180 THR A N 1
ATOM 1461 C CA . THR A 1 180 ? 13.193 -0.494 -20.895 1.00 66.75 180 THR A CA 1
ATOM 1462 C C . THR A 1 180 ? 12.889 -1.145 -22.248 1.00 66.75 180 THR A C 1
ATOM 1464 O O . THR A 1 180 ? 13.728 -1.135 -23.149 1.00 66.75 180 THR A O 1
ATOM 1467 N N . ALA A 1 181 ? 11.678 -1.687 -22.417 1.00 67.38 181 ALA A N 1
ATOM 1468 C CA . ALA A 1 181 ? 11.232 -2.283 -23.674 1.00 67.38 181 ALA A CA 1
ATOM 1469 C C . ALA A 1 181 ? 11.098 -1.237 -24.793 1.00 67.38 181 ALA A C 1
ATOM 1471 O O . ALA A 1 181 ? 11.497 -1.500 -25.928 1.00 67.38 181 ALA A O 1
ATOM 1472 N N . PHE A 1 182 ? 10.590 -0.048 -24.463 1.00 68.12 182 PHE A N 1
ATOM 1473 C CA . PHE A 1 182 ? 10.499 1.092 -25.370 1.00 68.12 182 PHE A CA 1
ATOM 1474 C C . PHE A 1 182 ? 11.884 1.530 -25.861 1.00 68.12 182 PHE A C 1
ATOM 1476 O O . PHE A 1 182 ? 12.102 1.575 -27.070 1.00 68.12 182 PHE A O 1
ATOM 1483 N N . CYS A 1 183 ? 12.836 1.770 -24.951 1.00 67.06 183 CYS A N 1
ATOM 1484 C CA . CYS A 1 183 ? 14.198 2.168 -25.320 1.00 67.06 183 CYS A CA 1
ATOM 1485 C C . CYS A 1 183 ? 14.883 1.118 -26.206 1.00 67.06 183 CYS A C 1
ATOM 1487 O O . CYS A 1 183 ? 15.472 1.474 -27.224 1.00 67.06 183 CYS A O 1
ATOM 1489 N N . ARG A 1 184 ? 14.747 -0.176 -25.877 1.00 69.62 184 ARG A N 1
ATOM 1490 C CA . ARG A 1 184 ? 15.312 -1.261 -26.696 1.00 69.62 184 ARG A CA 1
ATOM 1491 C C . ARG A 1 184 ? 14.707 -1.294 -28.099 1.00 69.62 184 ARG A C 1
ATOM 1493 O O . ARG A 1 184 ? 15.430 -1.394 -29.083 1.00 69.62 184 ARG A O 1
ATOM 1500 N N . ASN A 1 185 ? 13.379 -1.225 -28.204 1.00 71.44 185 ASN A N 1
ATOM 1501 C CA . ASN A 1 185 ? 12.705 -1.283 -29.500 1.00 71.44 185 ASN A CA 1
ATOM 1502 C C . ASN A 1 185 ? 12.995 -0.037 -30.352 1.00 71.44 185 ASN A C 1
ATOM 1504 O O . ASN A 1 185 ? 13.091 -0.164 -31.571 1.00 71.44 185 ASN A O 1
ATOM 1508 N N . TRP A 1 186 ? 13.176 1.132 -29.728 1.00 65.81 186 TRP A N 1
ATOM 1509 C CA . TRP A 1 186 ? 13.595 2.364 -30.401 1.00 65.81 186 TRP A CA 1
ATOM 1510 C C . TRP A 1 186 ? 14.988 2.234 -31.027 1.00 65.81 186 TRP A C 1
ATOM 1512 O O . TRP A 1 186 ? 15.163 2.544 -32.203 1.00 65.81 186 TRP A O 1
ATOM 1522 N N . GLU A 1 187 ? 15.960 1.719 -30.275 1.00 71.81 187 GLU A N 1
ATOM 1523 C CA . GLU A 1 187 ? 17.332 1.508 -30.755 1.00 71.81 187 GLU A CA 1
ATOM 1524 C C . GLU A 1 187 ? 17.398 0.466 -31.888 1.00 71.81 187 GLU A C 1
ATOM 1526 O O . GLU A 1 187 ? 18.181 0.593 -32.827 1.00 71.81 187 GLU A O 1
ATOM 1531 N N . GLU A 1 188 ? 16.509 -0.528 -31.851 1.00 78.44 188 GLU A N 1
ATOM 1532 C CA . GLU A 1 188 ? 16.383 -1.566 -32.879 1.00 78.44 188 GLU A CA 1
ATOM 1533 C C . GLU A 1 188 ? 15.480 -1.166 -34.068 1.00 78.44 188 GLU A C 1
ATOM 1535 O O . GLU A 1 188 ? 15.308 -1.963 -34.994 1.00 78.44 188 GLU A O 1
ATOM 1540 N N . GLY A 1 189 ? 14.873 0.030 -34.056 1.00 74.25 189 GLY A N 1
ATOM 1541 C CA . GLY A 1 189 ? 13.946 0.495 -35.098 1.00 74.25 189 GLY A CA 1
ATOM 1542 C C . GLY A 1 189 ? 12.674 -0.356 -35.240 1.00 74.25 189 GLY A C 1
ATOM 1543 O O . GLY A 1 189 ? 12.067 -0.397 -36.313 1.00 74.25 189 GLY A O 1
ATOM 1544 N N . LYS A 1 190 ? 12.283 -1.080 -34.185 1.00 70.69 190 LYS A N 1
ATOM 1545 C CA . LYS A 1 190 ? 11.136 -1.999 -34.180 1.00 70.69 190 LYS A CA 1
ATOM 1546 C C . LYS A 1 190 ? 9.830 -1.277 -33.824 1.00 70.69 190 LYS A C 1
ATOM 1548 O O . LYS A 1 190 ? 9.849 -0.327 -33.043 1.00 70.69 190 LYS A O 1
ATOM 1553 N N . PRO A 1 191 ? 8.679 -1.739 -34.350 1.00 59.69 191 PRO A N 1
ATOM 1554 C CA . PRO A 1 191 ? 7.379 -1.167 -34.011 1.00 59.69 191 PRO A CA 1
ATOM 1555 C C . PRO A 1 191 ? 7.060 -1.327 -32.516 1.00 59.69 191 PRO A C 1
ATOM 1557 O O . PRO A 1 191 ? 7.448 -2.310 -31.878 1.00 59.69 191 PRO A O 1
ATOM 1560 N N . LEU A 1 192 ? 6.357 -0.335 -31.965 1.00 56.16 192 LEU A N 1
ATOM 1561 C CA . LEU A 1 192 ? 5.978 -0.259 -30.552 1.00 56.16 192 LEU A CA 1
ATOM 1562 C C . LEU A 1 192 ? 5.097 -1.448 -30.129 1.00 56.16 192 LEU A C 1
ATOM 1564 O O . LEU A 1 192 ? 4.301 -1.932 -30.939 1.00 56.16 192 LEU A O 1
ATOM 1568 N N . PRO A 1 193 ? 5.204 -1.917 -28.870 1.00 56.09 193 PRO A N 1
ATOM 1569 C CA . PRO A 1 193 ? 4.276 -2.913 -28.351 1.00 56.09 193 PRO A CA 1
ATOM 1570 C C . PRO A 1 193 ? 2.844 -2.340 -28.355 1.00 56.09 193 PRO A C 1
ATOM 1572 O O . PRO A 1 193 ? 2.646 -1.197 -27.940 1.00 56.09 193 PRO A O 1
ATOM 1575 N N . PRO A 1 194 ? 1.843 -3.093 -28.843 1.00 43.62 194 PRO A N 1
ATOM 1576 C CA . PRO A 1 194 ? 0.470 -2.614 -28.921 1.00 43.62 194 PRO A CA 1
ATOM 1577 C C . PRO A 1 194 ? -0.196 -2.690 -27.543 1.00 43.62 194 PRO A C 1
ATOM 1579 O O . PRO A 1 194 ? -0.387 -3.781 -27.009 1.00 43.62 194 PRO A O 1
ATOM 1582 N N . GLY A 1 195 ? -0.573 -1.542 -26.981 1.00 47.50 195 GLY A N 1
ATOM 1583 C CA . GLY A 1 195 ? -1.384 -1.476 -25.764 1.00 47.50 195 GLY A CA 1
ATOM 1584 C C . GLY A 1 195 ? -1.090 -0.250 -24.901 1.00 47.50 195 GLY A C 1
ATOM 1585 O O . GLY A 1 195 ? -0.020 -0.158 -24.316 1.00 47.50 195 GLY A O 1
ATOM 1586 N N . GLU A 1 196 ? -2.101 0.611 -24.792 1.00 41.12 196 GLU A N 1
ATOM 1587 C CA . GLU A 1 196 ? -2.265 1.754 -23.878 1.00 41.12 196 GLU A CA 1
ATOM 1588 C C . GLU A 1 196 ? -1.762 3.139 -24.333 1.00 41.12 196 GLU A C 1
ATOM 1590 O O . GLU A 1 196 ? -0.579 3.442 -24.471 1.00 41.12 196 GLU A O 1
ATOM 1595 N N . GLU A 1 197 ? -2.766 3.992 -24.548 1.00 37.75 197 GLU A N 1
ATOM 1596 C CA . GLU A 1 197 ? -2.720 5.426 -24.797 1.00 37.75 197 GLU A CA 1
ATOM 1597 C C . GLU A 1 197 ? -2.200 6.147 -23.541 1.00 37.75 197 GLU A C 1
ATOM 1599 O O . GLU A 1 197 ? -2.723 5.993 -22.436 1.00 37.75 197 GLU A O 1
ATOM 1604 N N . PHE A 1 198 ? -1.130 6.918 -23.710 1.00 39.84 198 PHE A N 1
ATOM 1605 C CA . PHE A 1 198 ? -0.422 7.613 -22.640 1.00 39.84 198 PHE A CA 1
ATOM 1606 C C . PHE A 1 198 ? -1.262 8.742 -22.021 1.00 39.84 198 PHE A C 1
ATOM 1608 O O . PHE A 1 198 ? -1.447 9.793 -22.633 1.00 39.84 198 PHE A O 1
ATOM 1615 N N . ILE A 1 199 ? -1.655 8.593 -20.753 1.00 34.09 199 ILE A N 1
ATOM 1616 C CA . ILE A 1 199 ? -1.995 9.736 -19.894 1.00 34.09 199 ILE A CA 1
ATOM 1617 C C . ILE A 1 199 ? -0.703 10.216 -19.219 1.00 34.09 199 ILE A C 1
ATOM 1619 O O . ILE A 1 199 ? -0.198 9.593 -18.287 1.00 34.09 199 ILE A O 1
ATOM 1623 N N . GLY A 1 200 ? -0.179 11.355 -19.680 1.00 35.19 200 GLY A N 1
ATOM 1624 C CA . GLY A 1 200 ? 0.683 12.219 -18.862 1.00 35.19 200 GLY A CA 1
ATOM 1625 C C . GLY A 1 200 ? 2.195 11.973 -18.915 1.00 35.19 200 GLY A C 1
ATOM 1626 O O . GLY A 1 200 ? 2.865 12.010 -17.876 1.00 35.19 200 GLY A O 1
ATOM 1627 N N . MET A 1 201 ? 2.764 11.775 -20.105 1.00 36.44 201 MET A N 1
ATOM 1628 C CA . MET A 1 201 ? 4.213 11.904 -20.301 1.00 36.44 201 MET A CA 1
ATOM 1629 C C . MET A 1 201 ? 4.497 12.987 -21.342 1.00 36.44 201 MET A C 1
ATOM 1631 O O . MET A 1 201 ? 4.720 12.728 -22.518 1.00 36.44 201 MET A O 1
ATOM 1635 N N . GLU A 1 202 ? 4.388 14.222 -20.860 1.00 35.97 202 GLU A N 1
ATOM 1636 C CA . GLU A 1 202 ? 4.694 15.465 -21.562 1.00 35.97 202 GLU A CA 1
ATOM 1637 C C . GLU A 1 202 ? 6.173 15.505 -22.003 1.00 35.97 202 GLU A C 1
ATOM 1639 O O . GLU A 1 202 ? 7.039 14.879 -21.382 1.00 35.97 202 GLU A O 1
ATOM 1644 N N . GLU A 1 203 ? 6.418 16.232 -23.096 1.00 36.38 203 GLU A N 1
ATOM 1645 C CA . GLU A 1 203 ? 7.597 16.329 -23.982 1.00 36.38 203 GLU A CA 1
ATOM 1646 C C . GLU A 1 203 ? 9.020 16.275 -23.381 1.00 36.38 203 GLU A C 1
ATOM 1648 O O . GLU A 1 203 ? 9.983 16.075 -24.124 1.00 36.38 203 GLU A O 1
ATOM 1653 N N . GLU A 1 204 ? 9.222 16.410 -22.071 1.00 38.91 204 GLU A N 1
ATOM 1654 C CA . GLU A 1 204 ? 10.564 16.551 -21.484 1.00 38.91 204 GLU A CA 1
ATOM 1655 C C . GLU A 1 204 ? 11.444 15.298 -21.620 1.00 38.91 204 GLU A C 1
ATOM 1657 O O . GLU A 1 204 ? 12.670 15.399 -21.698 1.00 38.91 204 GLU A O 1
ATOM 1662 N N . THR A 1 205 ? 10.845 14.107 -21.729 1.00 42.94 205 THR A N 1
ATOM 1663 C CA . THR A 1 205 ? 11.622 12.860 -21.905 1.00 42.94 205 THR A CA 1
ATOM 1664 C C . THR A 1 205 ? 12.220 12.757 -23.319 1.00 42.94 205 THR A C 1
ATOM 1666 O O . THR A 1 205 ? 13.220 12.069 -23.525 1.00 42.94 205 THR A O 1
ATOM 1669 N N . PHE A 1 206 ? 11.659 13.496 -24.285 1.00 40.88 206 PHE A N 1
ATOM 1670 C CA . PHE A 1 206 ? 12.085 13.506 -25.688 1.00 40.88 206 PHE A CA 1
ATOM 1671 C C . PHE A 1 206 ? 13.365 14.329 -25.920 1.00 40.88 206 PHE A C 1
ATOM 1673 O O . PHE A 1 206 ? 14.092 14.104 -26.886 1.00 40.88 206 PHE A O 1
ATOM 1680 N N . LEU A 1 207 ? 13.677 15.273 -25.025 1.00 40.28 207 LEU A N 1
ATOM 1681 C CA . LEU A 1 207 ? 14.882 16.104 -25.127 1.00 40.28 207 LEU A CA 1
ATOM 1682 C C . LEU A 1 207 ? 16.110 15.477 -24.455 1.00 40.28 207 LEU A C 1
ATOM 1684 O O . LEU A 1 207 ? 17.234 15.774 -24.857 1.00 40.28 207 LEU A O 1
ATOM 1688 N N . ILE A 1 208 ? 15.924 14.587 -23.475 1.00 43.44 208 ILE A N 1
ATOM 1689 C CA . ILE A 1 208 ? 17.037 13.989 -22.714 1.00 43.44 208 ILE A CA 1
ATOM 1690 C C . ILE A 1 208 ? 17.775 12.916 -23.531 1.00 43.44 208 ILE A C 1
ATOM 1692 O O . ILE A 1 208 ? 18.981 12.763 -23.384 1.00 43.44 208 ILE A O 1
ATOM 1696 N N . THR A 1 209 ? 17.098 12.228 -24.452 1.00 37.53 209 THR A N 1
ATOM 1697 C CA . THR A 1 209 ? 17.704 11.224 -25.350 1.00 37.53 209 THR A CA 1
ATOM 1698 C C . THR A 1 209 ? 18.394 11.824 -26.580 1.00 37.53 209 THR A C 1
ATOM 1700 O O . THR A 1 209 ? 18.941 11.087 -27.396 1.00 37.53 209 THR A O 1
ATOM 1703 N N . LYS A 1 210 ? 18.390 13.156 -26.732 1.00 36.06 210 LYS A N 1
ATOM 1704 C CA . LYS A 1 210 ? 18.975 13.850 -27.889 1.00 36.06 210 LYS A CA 1
ATOM 1705 C C . LYS A 1 210 ? 20.373 14.433 -27.639 1.00 36.06 210 LYS A C 1
ATOM 1707 O O . LYS A 1 210 ? 20.818 15.261 -28.436 1.00 36.06 210 LYS A O 1
ATOM 1712 N N . ARG A 1 211 ? 21.055 14.047 -26.556 1.00 34.06 211 ARG A N 1
ATOM 1713 C CA . ARG A 1 211 ? 22.419 14.502 -26.259 1.00 34.06 211 ARG A CA 1
ATOM 1714 C C . ARG A 1 211 ? 23.341 13.345 -25.901 1.00 34.06 211 ARG A C 1
ATOM 1716 O O . ARG A 1 211 ? 22.897 12.473 -25.129 1.00 34.06 211 ARG A O 1
#